Protein AF-A0AAN6JCA7-F1 (afdb_monomer)

Foldseek 3Di:
DPPQDPVLVVVLVVVVPDPLCPQDPCLSVLSVLLSVLVVLVVVLVVLVVLLVVLLCLLVQADLDPPPDPPTRHQDVVSLVSLVVSLVVLVVLLVVLVVSLVVLVVVLVVLVVPPPPDPPRVVSSVVSSVSSVVSSVSSVVSSVSSVVSNVSSVVSSVSSVVSVVVSVVVVVVVVVVVVVVVVVVVVVVVVVVVVVVVVVVVVVVVVVVVVVVVVVVVVCCVVVVVVVVVVVVCVVVVVPDQDDQPDDPDPDDDDRDDDRPPCVVVVVVVVVVVVVVVVVVVVVVVVVVVVVVVVVVVVVVVVVPPPPPPPDDDDDDDDDDDD

Mean predicted aligned error: 15.19 Å

Solvent-accessible surface area (backbone atoms only — not comparable to full-atom values): 18727 Å² total; per-residue (Å²): 132,85,84,73,52,70,66,52,51,56,53,48,54,56,52,75,72,39,83,80,55,85,67,35,91,57,45,62,55,41,51,50,51,45,54,58,55,61,56,50,58,61,54,52,48,52,53,49,52,57,49,48,54,52,44,50,41,56,74,54,38,55,88,63,80,87,80,53,98,79,51,42,79,81,50,74,63,58,55,51,52,50,52,52,50,48,55,52,49,54,55,50,39,56,52,32,52,51,52,27,51,53,38,49,52,55,50,54,56,60,63,74,60,67,85,80,60,79,94,38,51,69,62,44,51,52,40,49,51,52,35,49,52,40,29,53,51,33,50,52,50,37,55,50,48,56,51,49,51,56,50,50,53,53,49,50,52,51,45,52,50,55,52,50,52,51,51,51,52,52,50,51,51,51,52,50,54,50,49,56,49,50,52,52,51,50,52,52,51,54,51,49,51,53,50,50,55,50,47,53,51,49,49,55,52,52,51,52,47,50,51,50,50,49,50,50,49,51,51,48,66,56,47,52,58,51,51,51,50,52,50,48,47,56,63,54,69,72,59,80,88,74,81,81,82,78,77,90,67,99,72,90,80,82,90,74,89,72,79,64,81,62,58,58,59,51,54,66,52,50,54,56,50,53,48,49,52,51,49,50,52,53,50,52,52,53,52,51,53,53,54,56,53,52,53,53,54,54,56,57,61,64,65,68,77,73,70,81,76,84,76,77,86,76,86,80,84,79,83,89,79,136

Structure (mmCIF, N/CA/C/O backbone):
data_AF-A0AAN6JCA7-F1
#
_entry.id   AF-A0AAN6JCA7-F1
#
loop_
_atom_site.group_PDB
_atom_site.id
_atom_site.type_symbol
_atom_site.label_atom_id
_atom_site.label_alt_id
_atom_site.label_comp_id
_atom_site.label_asym_id
_atom_site.label_entity_id
_atom_site.label_seq_id
_atom_site.pdbx_PDB_ins_code
_atom_site.Cartn_x
_atom_site.Cartn_y
_atom_site.Cartn_z
_atom_site.occupancy
_atom_site.B_iso_or_equiv
_atom_site.auth_seq_id
_atom_site.auth_comp_id
_atom_site.auth_asym_id
_atom_site.auth_atom_id
_atom_site.pdbx_PDB_model_num
ATOM 1 N N . MET A 1 1 ? -3.475 -9.811 -25.585 1.00 37.00 1 MET A N 1
ATOM 2 C CA . MET A 1 1 ? -3.267 -9.086 -26.858 1.00 37.00 1 MET A CA 1
ATOM 3 C C . MET A 1 1 ? -2.716 -7.708 -26.530 1.00 37.00 1 MET A C 1
ATOM 5 O O . MET A 1 1 ? -3.383 -6.971 -25.818 1.00 37.00 1 MET A O 1
ATOM 9 N N . LEU A 1 2 ? -1.493 -7.387 -26.960 1.00 48.31 2 LEU A N 1
ATOM 10 C CA . LEU A 1 2 ? -0.928 -6.042 -26.804 1.00 48.31 2 LEU A CA 1
ATOM 11 C C . LEU A 1 2 ? -1.638 -5.119 -27.798 1.00 48.31 2 LEU A C 1
ATOM 13 O O . LEU A 1 2 ? -1.513 -5.314 -29.006 1.00 48.31 2 LEU A O 1
ATOM 17 N N . ASN A 1 3 ? -2.418 -4.157 -27.306 1.00 72.31 3 ASN A N 1
ATOM 18 C CA . ASN A 1 3 ? -3.075 -3.177 -28.163 1.00 72.31 3 ASN A CA 1
ATOM 19 C C . ASN A 1 3 ? -2.023 -2.146 -28.598 1.00 72.31 3 ASN A C 1
ATOM 21 O O . ASN A 1 3 ? -1.728 -1.192 -27.881 1.00 72.31 3 ASN A O 1
ATOM 25 N N . VAL A 1 4 ? -1.360 -2.415 -29.723 1.00 75.56 4 VAL A 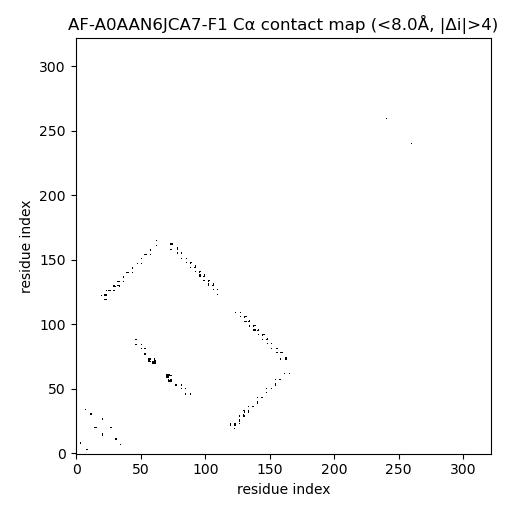N 1
ATOM 26 C CA . VAL A 1 4 ? -0.332 -1.533 -30.282 1.00 75.56 4 VAL A CA 1
ATOM 27 C C . VAL A 1 4 ? -1.015 -0.251 -30.755 1.00 75.56 4 VAL A C 1
ATOM 29 O O . VAL A 1 4 ? -1.937 -0.307 -31.566 1.00 75.56 4 VAL A O 1
ATOM 32 N N . SER A 1 5 ? -0.565 0.901 -30.251 1.00 85.12 5 SER A N 1
ATOM 33 C CA . SER A 1 5 ? -1.092 2.208 -30.657 1.00 85.12 5 SER A CA 1
ATOM 34 C C . SER A 1 5 ? -1.080 2.364 -32.185 1.00 85.12 5 SER A C 1
ATOM 36 O O . SER A 1 5 ? -0.125 1.994 -32.870 1.00 85.12 5 SER A O 1
ATOM 38 N N . THR A 1 6 ? -2.130 2.959 -32.750 1.00 89.75 6 THR A N 1
ATOM 39 C CA . THR A 1 6 ? -2.197 3.268 -34.191 1.00 89.75 6 THR A CA 1
ATOM 40 C C . THR A 1 6 ? -1.014 4.134 -34.641 1.00 89.75 6 THR A C 1
ATOM 42 O O . THR A 1 6 ? -0.518 3.995 -35.761 1.00 89.75 6 THR A O 1
ATOM 45 N N . SER A 1 7 ? -0.486 4.969 -33.740 1.00 87.25 7 SER A N 1
ATOM 46 C CA . SER A 1 7 ? 0.708 5.788 -33.964 1.00 87.25 7 SER A CA 1
ATOM 47 C C . SER A 1 7 ? 1.984 4.953 -34.127 1.00 87.25 7 SER A C 1
ATOM 49 O O . SER A 1 7 ? 2.788 5.198 -35.030 1.00 87.25 7 SER A O 1
ATOM 51 N N . THR A 1 8 ? 2.180 3.917 -33.305 1.00 87.00 8 THR A N 1
ATOM 52 C CA . THR A 1 8 ? 3.360 3.049 -33.433 1.00 87.00 8 THR A CA 1
ATOM 53 C C . THR A 1 8 ? 3.279 2.187 -34.687 1.00 87.00 8 THR A C 1
ATOM 55 O O . THR A 1 8 ? 4.287 2.050 -35.378 1.00 87.00 8 THR A O 1
ATOM 58 N N . ARG A 1 9 ? 2.084 1.701 -35.050 1.00 89.94 9 ARG A N 1
ATOM 59 C CA . ARG A 1 9 ? 1.865 0.959 -36.303 1.00 89.94 9 ARG A CA 1
ATOM 60 C C . ARG A 1 9 ? 2.174 1.803 -37.539 1.00 89.94 9 ARG A C 1
ATOM 62 O O . ARG A 1 9 ? 2.986 1.399 -38.358 1.00 89.94 9 ARG A O 1
ATOM 69 N N . THR A 1 10 ? 1.608 3.007 -37.633 1.00 91.50 10 THR A N 1
ATOM 70 C CA . THR A 1 10 ? 1.862 3.916 -38.769 1.00 91.50 10 THR A CA 1
ATOM 71 C C . THR A 1 10 ? 3.332 4.325 -38.884 1.00 91.50 10 THR A C 1
ATOM 73 O O . THR A 1 10 ? 3.842 4.503 -39.989 1.00 91.50 10 THR A O 1
ATOM 76 N N . THR A 1 11 ? 4.038 4.457 -37.757 1.00 89.19 11 THR A N 1
ATOM 77 C CA . THR A 1 11 ? 5.479 4.750 -37.754 1.00 89.19 11 THR A CA 1
ATOM 78 C C . THR A 1 11 ? 6.298 3.554 -38.245 1.00 89.19 11 THR A C 1
ATOM 80 O O . THR A 1 11 ? 7.249 3.744 -39.002 1.00 89.19 11 THR A O 1
ATOM 83 N N . LEU A 1 12 ? 5.919 2.335 -37.851 1.00 89.25 12 LEU A N 1
ATOM 84 C CA . LEU A 1 12 ? 6.573 1.106 -38.293 1.00 89.25 12 LEU A CA 1
ATOM 85 C C . LEU A 1 12 ? 6.336 0.846 -39.785 1.00 89.25 12 LEU A C 1
ATOM 87 O O . LEU A 1 12 ? 7.294 0.592 -40.505 1.00 89.25 12 LEU A O 1
ATOM 91 N N . ASP A 1 13 ? 5.096 0.992 -40.258 1.00 91.56 13 ASP A N 1
ATOM 92 C CA . ASP A 1 13 ? 4.749 0.821 -41.673 1.00 91.56 13 ASP A CA 1
ATOM 93 C C . ASP A 1 13 ? 5.545 1.803 -42.545 1.00 91.56 13 ASP A C 1
ATOM 95 O O . ASP A 1 13 ? 6.170 1.399 -43.524 1.00 91.56 13 ASP A O 1
ATOM 99 N N . ARG A 1 14 ? 5.635 3.079 -42.130 1.00 91.12 14 ARG A N 1
ATOM 100 C CA . ARG A 1 14 ? 6.447 4.094 -42.825 1.00 91.12 14 ARG A CA 1
ATOM 101 C C . ARG A 1 14 ? 7.926 3.710 -42.896 1.00 91.12 14 ARG A C 1
ATOM 103 O O . ARG A 1 14 ? 8.578 3.959 -43.908 1.00 91.12 14 ARG A O 1
ATOM 110 N N . PHE A 1 15 ? 8.460 3.124 -41.828 1.00 88.31 15 PHE A N 1
ATOM 111 C CA . PHE A 1 15 ? 9.850 2.680 -41.780 1.00 88.31 15 PHE A CA 1
ATOM 112 C C . PHE A 1 15 ? 10.105 1.477 -42.693 1.00 88.31 15 PHE A C 1
ATOM 114 O O . PHE A 1 15 ? 11.086 1.489 -43.434 1.00 88.31 15 PHE A O 1
ATOM 121 N N . LEU A 1 16 ? 9.202 0.490 -42.698 1.00 89.31 16 LEU A N 1
ATOM 122 C CA . LEU A 1 16 ? 9.279 -0.685 -43.573 1.00 89.31 16 LEU A CA 1
ATOM 123 C C . LEU A 1 16 ? 9.194 -0.310 -45.058 1.00 89.31 16 LEU A C 1
ATOM 125 O O . LEU A 1 16 ? 9.832 -0.956 -45.881 1.00 89.31 16 LEU A O 1
ATOM 129 N N . THR A 1 17 ? 8.455 0.750 -45.400 1.00 90.94 17 THR A N 1
ATOM 130 C CA . THR A 1 17 ? 8.389 1.267 -46.777 1.00 90.94 17 THR A CA 1
ATOM 131 C C . THR A 1 17 ? 9.595 2.114 -47.188 1.00 90.94 17 THR A C 1
ATOM 133 O O . THR A 1 17 ? 9.732 2.431 -48.365 1.00 90.94 17 THR A O 1
ATOM 136 N N . SER A 1 18 ? 10.464 2.521 -46.254 1.00 88.56 18 SER A N 1
ATOM 137 C CA . SER A 1 18 ? 11.641 3.327 -46.594 1.00 88.56 18 SER A CA 1
ATOM 138 C C . SER A 1 18 ? 12.810 2.429 -47.011 1.00 88.56 18 SER A C 1
ATOM 140 O O . SER A 1 18 ? 13.247 1.581 -46.238 1.00 88.56 18 SER A O 1
ATOM 142 N N . GLU A 1 19 ? 13.360 2.636 -48.210 1.00 76.69 19 GLU A N 1
ATOM 143 C CA . GLU A 1 19 ? 14.479 1.841 -48.757 1.00 76.69 19 GLU A CA 1
ATOM 144 C C . GLU A 1 19 ? 15.786 1.957 -47.939 1.00 76.69 19 GLU A C 1
ATOM 146 O O . GLU A 1 19 ? 16.719 1.178 -48.121 1.00 76.69 19 GLU A O 1
ATOM 151 N N . GLY A 1 20 ? 15.851 2.890 -46.982 1.00 67.62 20 GLY A N 1
ATOM 152 C CA . GLY A 1 20 ? 17.017 3.134 -46.127 1.00 67.62 20 GLY A CA 1
ATOM 153 C C . GLY A 1 20 ? 17.307 2.059 -45.068 1.00 67.62 20 GLY A C 1
ATOM 154 O O . GLY A 1 20 ? 18.254 2.219 -44.295 1.00 67.62 20 GLY A O 1
ATOM 155 N N . THR A 1 21 ? 16.522 0.980 -44.993 1.00 69.12 21 THR A N 1
ATOM 156 C CA . THR A 1 21 ? 16.704 -0.099 -44.005 1.00 69.12 21 THR A CA 1
ATOM 157 C C . THR A 1 21 ? 17.803 -1.096 -44.363 1.00 69.12 21 THR A C 1
ATOM 159 O O . THR A 1 21 ? 18.302 -1.768 -43.466 1.00 69.12 21 THR A O 1
ATOM 162 N N . GLN A 1 22 ? 18.241 -1.160 -45.625 1.00 78.56 22 GLN A N 1
ATOM 163 C CA . GLN A 1 22 ? 19.172 -2.195 -46.117 1.00 78.56 22 GLN A CA 1
ATOM 164 C C . GLN A 1 22 ? 20.585 -2.130 -45.516 1.00 78.56 22 GLN A C 1
ATOM 166 O O . GLN A 1 22 ? 21.413 -2.997 -45.756 1.00 78.56 22 GLN A O 1
ATOM 171 N N . CYS A 1 23 ? 20.875 -1.077 -44.764 1.00 82.19 23 CYS A N 1
ATOM 172 C CA . CYS A 1 23 ? 22.232 -0.672 -44.445 1.00 82.19 23 CYS A CA 1
ATOM 173 C C . CYS A 1 23 ? 22.574 -0.901 -42.951 1.00 82.19 23 CYS A C 1
ATOM 175 O O . CYS A 1 23 ? 23.732 -0.846 -42.546 1.00 82.19 23 CYS A O 1
ATOM 177 N N . CYS A 1 24 ? 21.574 -1.179 -42.102 1.00 85.94 24 CYS A N 1
ATOM 178 C CA . CYS A 1 24 ? 21.787 -1.463 -40.683 1.00 85.94 24 CYS A CA 1
ATOM 179 C C . CYS A 1 24 ? 20.776 -2.496 -40.166 1.00 85.94 24 CYS A C 1
ATOM 181 O O . CYS A 1 24 ? 19.607 -2.176 -39.950 1.00 85.94 24 CYS A O 1
ATOM 183 N N . ASP A 1 25 ? 21.249 -3.710 -39.879 1.00 85.38 25 ASP A N 1
ATOM 184 C CA . ASP A 1 25 ? 20.423 -4.833 -39.400 1.00 85.38 25 ASP A CA 1
ATOM 185 C C . ASP A 1 25 ? 19.714 -4.538 -38.063 1.00 85.38 25 ASP A C 1
ATOM 187 O O . ASP A 1 25 ? 18.627 -5.046 -37.768 1.00 85.38 25 ASP A O 1
ATOM 191 N N . LEU A 1 26 ? 20.286 -3.643 -37.250 1.00 88.19 26 LEU A N 1
ATOM 192 C CA . LEU A 1 26 ? 19.687 -3.199 -35.990 1.00 88.19 26 LEU A CA 1
ATOM 193 C C . LEU A 1 26 ? 18.700 -2.032 -36.145 1.00 88.19 26 LEU A C 1
ATOM 195 O O . LEU A 1 26 ? 18.077 -1.645 -35.156 1.00 88.19 26 LEU A O 1
ATOM 199 N N . ALA A 1 27 ? 18.530 -1.453 -37.337 1.00 90.19 27 ALA A N 1
ATOM 200 C CA . ALA A 1 27 ? 17.686 -0.272 -37.517 1.00 90.19 27 ALA A CA 1
ATOM 201 C C . ALA A 1 27 ? 16.220 -0.553 -37.152 1.00 90.19 27 ALA A C 1
ATOM 203 O O . ALA A 1 27 ? 15.580 0.261 -36.478 1.00 90.19 27 ALA A O 1
ATOM 204 N N . LEU A 1 28 ? 15.714 -1.736 -37.521 1.00 90.44 28 LEU A N 1
ATOM 205 C CA . LEU A 1 28 ? 14.379 -2.199 -37.139 1.00 90.44 28 LEU A CA 1
ATOM 206 C C . LEU A 1 28 ? 14.250 -2.342 -35.616 1.00 90.44 28 LEU A C 1
ATOM 208 O O . LEU A 1 28 ? 13.287 -1.849 -35.031 1.00 90.44 28 LEU A O 1
ATOM 212 N N . HIS A 1 29 ? 15.245 -2.952 -34.967 1.00 91.56 29 HIS A N 1
ATOM 213 C CA . HIS A 1 29 ? 15.280 -3.124 -33.515 1.00 91.56 29 HIS A CA 1
ATOM 214 C C . HIS A 1 29 ? 15.310 -1.775 -32.789 1.00 91.56 29 HIS A C 1
ATOM 216 O O . HIS A 1 29 ? 14.527 -1.559 -31.870 1.00 91.56 29 HIS A O 1
ATOM 222 N N . ALA A 1 30 ? 16.140 -0.829 -33.238 1.00 92.44 30 ALA A N 1
ATOM 223 C CA . ALA A 1 30 ? 16.205 0.515 -32.671 1.00 92.44 30 ALA A CA 1
ATOM 224 C C . ALA A 1 30 ? 14.864 1.257 -32.805 1.00 92.44 30 ALA A C 1
ATOM 226 O O . ALA A 1 30 ? 14.448 1.963 -31.884 1.00 92.44 30 ALA A O 1
ATOM 227 N N . HIS A 1 31 ? 14.154 1.084 -33.924 1.00 91.62 31 HIS A N 1
ATOM 228 C CA . HIS A 1 31 ? 12.819 1.655 -34.098 1.00 91.62 31 HIS A CA 1
ATOM 229 C C . HIS A 1 31 ? 11.760 1.002 -33.214 1.00 91.62 31 HIS A C 1
ATOM 231 O O . HIS A 1 31 ? 10.973 1.723 -32.598 1.00 91.62 31 HIS A O 1
ATOM 237 N N . LEU A 1 32 ? 11.764 -0.327 -33.098 1.00 91.94 32 LEU A N 1
ATOM 238 C CA . LEU A 1 32 ? 10.861 -1.052 -32.206 1.00 91.94 32 LEU A CA 1
ATOM 239 C C . LEU A 1 32 ? 11.098 -0.675 -30.740 1.00 91.94 32 LEU A C 1
ATOM 241 O O . LEU A 1 32 ? 10.142 -0.347 -30.042 1.00 91.94 32 LEU A O 1
ATOM 245 N N . LEU A 1 33 ? 12.354 -0.638 -30.289 1.00 94.38 33 LEU A N 1
ATOM 246 C CA . LEU A 1 33 ? 12.714 -0.221 -28.931 1.00 94.38 33 LEU A CA 1
ATOM 247 C C . LEU A 1 33 ? 12.255 1.211 -28.649 1.00 94.38 33 LEU A C 1
ATOM 249 O O . LEU A 1 33 ? 11.588 1.456 -27.648 1.00 94.38 33 LEU A O 1
ATOM 253 N N . ASN A 1 34 ? 12.516 2.146 -29.564 1.00 93.94 34 ASN A N 1
ATOM 254 C CA . ASN A 1 34 ? 12.060 3.526 -29.416 1.00 93.94 34 ASN A CA 1
ATOM 255 C C . ASN A 1 34 ? 10.523 3.634 -29.369 1.00 93.94 34 ASN A C 1
ATOM 257 O O . ASN A 1 34 ? 9.969 4.386 -28.569 1.00 93.94 34 ASN A O 1
ATOM 261 N N . ALA A 1 35 ? 9.813 2.863 -30.198 1.00 91.06 35 ALA A N 1
ATOM 262 C CA . ALA A 1 35 ? 8.353 2.821 -30.193 1.00 91.06 35 ALA A CA 1
ATOM 263 C C . ALA A 1 35 ? 7.789 2.252 -28.879 1.00 91.06 35 ALA A C 1
ATOM 265 O O . ALA A 1 35 ? 6.830 2.802 -28.340 1.00 91.06 35 ALA A O 1
ATOM 266 N N . LEU A 1 36 ? 8.398 1.188 -28.345 1.00 91.62 36 LEU A N 1
ATOM 267 C CA . LEU A 1 36 ? 8.039 0.598 -27.052 1.00 91.62 36 LEU A CA 1
ATOM 268 C C . LEU A 1 36 ? 8.339 1.557 -25.895 1.00 91.62 36 LEU A C 1
ATOM 270 O O . LEU A 1 36 ? 7.523 1.695 -24.985 1.00 91.62 36 LEU A O 1
ATOM 274 N N . GLY A 1 37 ? 9.465 2.269 -25.976 1.00 94.31 37 GLY A N 1
ATOM 275 C CA . GLY A 1 37 ? 9.904 3.251 -24.993 1.00 94.31 37 GLY A CA 1
ATOM 276 C C . GLY A 1 37 ? 8.862 4.332 -24.707 1.00 94.31 37 GLY A C 1
ATOM 277 O O . GLY A 1 37 ? 8.618 4.680 -23.556 1.00 94.31 37 GLY A O 1
ATOM 278 N N . ARG A 1 38 ? 8.169 4.808 -25.748 1.00 92.69 38 ARG A N 1
ATOM 279 C CA . ARG A 1 38 ? 7.164 5.880 -25.639 1.00 92.69 38 ARG A CA 1
ATOM 280 C C . ARG A 1 38 ? 5.952 5.522 -24.779 1.00 92.69 38 ARG A C 1
ATOM 282 O O . ARG A 1 38 ? 5.344 6.420 -24.201 1.00 92.69 38 ARG A O 1
ATOM 289 N N . ASN A 1 39 ? 5.599 4.241 -24.679 1.00 92.00 39 ASN A N 1
ATOM 290 C CA . ASN A 1 39 ? 4.426 3.811 -23.913 1.00 92.00 39 ASN A CA 1
ATOM 291 C C . ASN A 1 39 ? 4.654 3.888 -22.393 1.00 92.00 39 ASN A C 1
ATOM 293 O O . ASN A 1 39 ? 3.687 3.941 -21.633 1.00 92.00 39 ASN A O 1
ATOM 297 N N . TRP A 1 40 ? 5.911 3.940 -21.939 1.00 96.12 40 TRP A N 1
ATOM 298 C CA . TRP A 1 40 ? 6.236 4.038 -20.515 1.00 96.12 40 TRP A CA 1
ATOM 299 C C . TRP A 1 40 ? 5.785 5.350 -19.883 1.00 96.12 40 TRP A C 1
ATOM 301 O O . TRP A 1 40 ? 5.432 5.352 -18.709 1.00 96.12 40 TRP A O 1
ATOM 311 N N . THR A 1 41 ? 5.737 6.446 -20.645 1.00 95.94 41 THR A N 1
ATOM 312 C CA . THR A 1 41 ? 5.290 7.749 -20.133 1.00 95.94 41 THR A CA 1
ATOM 313 C C . THR A 1 41 ? 3.865 7.678 -19.589 1.00 95.94 41 THR A C 1
ATOM 315 O O . THR A 1 41 ? 3.647 8.027 -18.434 1.00 95.94 41 THR A O 1
ATOM 318 N N . ALA A 1 42 ? 2.924 7.150 -20.378 1.00 94.94 42 ALA A N 1
ATOM 319 C CA . ALA A 1 42 ? 1.525 7.023 -19.967 1.00 94.94 42 ALA A CA 1
ATOM 320 C C . ALA A 1 42 ? 1.358 6.059 -18.781 1.00 94.94 42 ALA A C 1
ATOM 322 O O . ALA A 1 42 ? 0.556 6.301 -17.886 1.00 94.94 42 ALA A O 1
ATOM 323 N N . TYR A 1 43 ? 2.148 4.981 -18.740 1.00 96.94 43 TYR A N 1
ATOM 324 C CA . TYR A 1 43 ? 2.120 4.040 -17.620 1.00 96.94 43 TYR A CA 1
ATOM 325 C C . TYR A 1 43 ? 2.648 4.661 -16.316 1.00 96.94 43 TYR A C 1
ATOM 327 O O . TYR A 1 43 ? 2.068 4.464 -15.253 1.00 96.94 43 TYR A O 1
ATOM 335 N N . ILE A 1 44 ? 3.737 5.432 -16.377 1.00 98.00 44 ILE A N 1
ATOM 336 C CA . ILE A 1 44 ? 4.285 6.136 -15.207 1.00 98.00 44 ILE A CA 1
ATOM 337 C C . ILE A 1 44 ? 3.326 7.234 -14.738 1.00 98.00 44 ILE A C 1
ATOM 339 O O . ILE A 1 44 ? 3.195 7.456 -13.534 1.00 98.00 44 ILE A O 1
ATOM 343 N N . GLU A 1 45 ? 2.643 7.903 -15.664 1.00 97.81 45 GLU A N 1
ATOM 344 C CA . GLU A 1 45 ? 1.601 8.880 -15.351 1.00 97.81 45 GLU A CA 1
ATOM 345 C C . GLU A 1 45 ? 0.413 8.229 -14.626 1.00 97.81 45 GLU A C 1
ATOM 347 O O . GLU A 1 45 ? 0.038 8.712 -13.561 1.00 97.81 45 GLU A O 1
ATOM 352 N N . ASP A 1 46 ? -0.089 7.084 -15.105 1.00 97.81 46 ASP A N 1
ATOM 353 C CA . ASP A 1 46 ? -1.129 6.290 -14.424 1.00 97.81 46 ASP A CA 1
ATOM 354 C C . ASP A 1 46 ? -0.723 5.925 -12.986 1.00 97.81 46 ASP A C 1
ATOM 356 O O . ASP A 1 46 ? -1.461 6.174 -12.032 1.00 97.81 46 ASP A O 1
ATOM 360 N N . LEU A 1 47 ? 0.504 5.422 -12.801 1.00 98.25 47 LEU A N 1
ATOM 361 C CA . LEU A 1 47 ? 1.042 5.126 -11.468 1.00 98.25 47 LEU A CA 1
ATOM 362 C C . LEU A 1 47 ? 1.146 6.379 -10.586 1.00 98.25 47 LEU A C 1
ATOM 364 O O . LEU A 1 47 ? 0.921 6.303 -9.379 1.00 98.25 47 LEU A O 1
ATOM 368 N N . THR A 1 48 ? 1.489 7.527 -11.173 1.00 98.38 48 THR A N 1
ATOM 369 C CA . THR A 1 48 ? 1.588 8.804 -10.454 1.00 98.38 48 THR A CA 1
ATOM 370 C C . THR A 1 48 ? 0.215 9.284 -9.995 1.00 98.38 48 THR A C 1
ATOM 372 O O . THR A 1 48 ? 0.082 9.727 -8.856 1.00 98.38 48 THR A O 1
ATOM 375 N N . VAL A 1 49 ? -0.805 9.175 -10.850 1.00 98.25 49 VAL A N 1
ATOM 376 C CA . VAL A 1 49 ? -2.192 9.531 -10.520 1.00 98.25 49 VAL A CA 1
ATOM 377 C C . VAL A 1 49 ? -2.730 8.623 -9.418 1.00 98.25 49 VAL A C 1
ATOM 379 O O . VAL A 1 49 ? -3.244 9.129 -8.422 1.00 98.25 49 VAL A O 1
ATOM 382 N N . ALA A 1 50 ? -2.529 7.307 -9.533 1.00 97.94 50 ALA A N 1
ATOM 383 C CA . ALA A 1 50 ? -2.921 6.354 -8.496 1.00 97.94 50 ALA A CA 1
ATOM 384 C C . ALA A 1 50 ? -2.241 6.661 -7.149 1.00 97.94 50 ALA A C 1
ATOM 386 O O . ALA A 1 50 ? -2.881 6.632 -6.100 1.00 97.94 50 ALA A O 1
ATOM 387 N N . LEU A 1 51 ? -0.950 7.014 -7.170 1.00 98.06 51 LEU A N 1
ATOM 388 C CA . LEU A 1 51 ? -0.218 7.404 -5.966 1.00 98.06 51 LEU A CA 1
ATOM 389 C C . LEU A 1 51 ? -0.755 8.703 -5.349 1.00 98.06 51 LEU A C 1
ATOM 391 O O . LEU A 1 51 ? -0.873 8.798 -4.131 1.00 98.06 51 LEU A O 1
ATOM 395 N N . LEU A 1 52 ? -1.071 9.702 -6.178 1.00 98.00 52 LEU A N 1
ATOM 396 C CA . LEU A 1 52 ? -1.639 10.979 -5.739 1.00 98.00 52 LEU A CA 1
ATOM 397 C C . LEU A 1 52 ? -3.019 10.809 -5.105 1.00 98.00 52 LEU A C 1
ATOM 399 O O . LEU A 1 52 ? -3.327 11.492 -4.132 1.00 98.00 52 LEU A O 1
ATOM 403 N N . GLU A 1 53 ? -3.843 9.901 -5.625 1.00 96.94 53 GLU A N 1
ATOM 404 C CA . GLU A 1 53 ? -5.140 9.592 -5.026 1.00 96.94 53 GLU A CA 1
ATOM 405 C C . GLU A 1 53 ? -4.975 9.073 -3.590 1.00 96.94 53 GLU A C 1
ATOM 407 O O . GLU A 1 53 ? -5.646 9.551 -2.674 1.00 96.94 53 GLU A O 1
ATOM 412 N N . GLN A 1 54 ? -4.033 8.151 -3.378 1.00 97.00 54 GLN A N 1
ATOM 413 C CA . GLN A 1 54 ? -3.747 7.595 -2.054 1.00 97.00 54 GLN A CA 1
ATOM 414 C C . GLN A 1 54 ? -3.097 8.623 -1.120 1.00 97.00 54 GLN A C 1
ATOM 416 O O . GLN A 1 54 ? -3.437 8.687 0.060 1.00 97.00 54 GLN A O 1
ATOM 421 N N . ASP A 1 55 ? -2.216 9.477 -1.646 1.00 97.44 55 ASP A N 1
ATOM 422 C CA . ASP A 1 55 ? -1.612 10.583 -0.896 1.00 97.44 55 ASP A CA 1
ATOM 423 C C . ASP A 1 55 ? -2.669 11.574 -0.392 1.00 97.44 55 ASP A C 1
ATOM 425 O O . ASP A 1 55 ? -2.672 11.960 0.777 1.00 97.44 55 ASP A O 1
ATOM 429 N N . ASN A 1 56 ? -3.626 11.933 -1.253 1.00 96.12 56 ASN A N 1
ATOM 430 C CA . ASN A 1 56 ? -4.745 12.794 -0.886 1.00 96.12 56 ASN A CA 1
ATOM 431 C C . ASN A 1 56 ? -5.618 12.130 0.189 1.00 96.12 56 ASN A C 1
ATOM 433 O O . ASN A 1 56 ? -5.926 12.760 1.200 1.00 96.12 56 ASN A O 1
ATOM 437 N N . LYS A 1 57 ? -5.972 10.847 0.026 1.00 95.06 57 LYS A N 1
ATOM 438 C CA . LYS A 1 57 ? -6.726 10.098 1.048 1.00 95.06 57 LYS A CA 1
ATOM 439 C C . LYS A 1 57 ? -5.999 10.083 2.394 1.00 95.06 57 LYS A C 1
ATOM 441 O O . LYS A 1 57 ? -6.639 10.288 3.423 1.00 95.06 57 LYS A O 1
ATOM 446 N N . ALA A 1 58 ? -4.682 9.872 2.395 1.00 95.00 58 ALA A N 1
ATOM 447 C CA . ALA A 1 58 ? -3.867 9.857 3.607 1.00 95.00 58 ALA A CA 1
ATOM 448 C C . ALA A 1 58 ? -3.768 11.244 4.265 1.00 95.00 58 ALA A C 1
ATOM 450 O O . ALA A 1 58 ? -3.952 11.365 5.475 1.00 95.00 58 ALA A O 1
ATOM 451 N N . SER A 1 59 ? -3.533 12.289 3.469 1.00 94.12 59 SER A N 1
ATOM 452 C CA . SER A 1 59 ? -3.344 13.666 3.943 1.00 94.12 59 SER A CA 1
ATOM 453 C C . SER A 1 59 ? -4.626 14.305 4.480 1.00 94.12 59 SER A C 1
ATOM 455 O O . SER A 1 59 ? -4.574 15.080 5.431 1.00 94.12 59 SER A O 1
ATOM 457 N N . TYR A 1 60 ? -5.784 13.974 3.901 1.00 93.25 60 TYR A N 1
ATOM 458 C CA . TYR A 1 60 ? -7.090 14.505 4.312 1.00 93.25 60 TYR A CA 1
ATOM 459 C C . TYR A 1 60 ? -7.883 13.537 5.204 1.00 93.25 60 TYR A C 1
ATOM 461 O O . TYR A 1 60 ? -9.095 13.684 5.383 1.00 93.25 60 TYR A O 1
ATOM 469 N N . CYS A 1 61 ? -7.215 12.530 5.767 1.00 92.38 61 CYS A N 1
ATOM 470 C CA . CYS A 1 61 ? -7.830 11.579 6.679 1.00 92.38 61 CYS A CA 1
ATOM 471 C C . CYS A 1 61 ? -8.135 12.251 8.027 1.00 92.38 61 CYS A C 1
ATOM 473 O O . CYS A 1 61 ? -7.219 12.631 8.758 1.00 92.38 61 CYS A O 1
ATOM 475 N N . SER A 1 62 ? -9.416 12.371 8.393 1.00 88.38 62 SER A N 1
ATOM 476 C CA . SER A 1 62 ? -9.780 12.864 9.728 1.00 88.38 62 SER A CA 1
ATOM 477 C C . SER A 1 62 ? -9.466 11.802 10.776 1.00 88.38 62 SER A C 1
ATOM 479 O O . SER A 1 62 ? -9.912 10.655 10.686 1.00 88.38 62 SER A O 1
ATOM 481 N N . ILE A 1 63 ? -8.709 12.173 11.801 1.00 84.56 63 ILE A N 1
ATOM 482 C CA . ILE A 1 63 ? -8.426 11.292 12.935 1.00 84.56 63 ILE A CA 1
ATOM 483 C C . ILE A 1 63 ? -9.668 11.136 13.825 1.00 84.56 63 ILE A C 1
ATOM 485 O O . ILE A 1 63 ? -9.897 10.061 14.382 1.00 84.56 63 ILE A O 1
ATOM 489 N N . ASP A 1 64 ? -10.493 12.179 13.911 1.00 81.44 64 ASP A N 1
ATOM 490 C CA . ASP A 1 64 ? -11.610 12.251 14.841 1.00 81.44 64 ASP A CA 1
ATOM 491 C C . ASP A 1 64 ? -12.930 11.929 14.128 1.00 81.44 64 ASP A C 1
ATOM 493 O O . ASP A 1 64 ? -13.408 12.674 13.269 1.00 81.44 64 ASP A O 1
ATOM 497 N N . LYS A 1 65 ? -13.520 10.778 14.469 1.00 70.44 65 LYS A N 1
ATOM 498 C CA . LYS A 1 65 ? -14.812 10.332 13.919 1.00 70.44 65 LYS A CA 1
ATOM 499 C C . LYS A 1 65 ? -16.002 11.082 14.525 1.00 70.44 65 LYS A C 1
ATOM 501 O O . LYS A 1 65 ? -17.125 10.882 14.076 1.00 70.44 65 LYS A O 1
ATOM 506 N N . SER A 1 66 ? -15.787 11.891 15.564 1.00 71.88 66 SER A N 1
ATOM 507 C CA . SER A 1 66 ? -16.878 12.413 16.392 1.00 71.88 66 SER A CA 1
ATOM 508 C C . SER A 1 66 ? -17.629 13.608 15.797 1.00 71.88 66 SER A C 1
ATOM 510 O O . SER A 1 66 ? -18.713 13.921 16.287 1.00 71.88 66 SER A O 1
ATOM 512 N N . ARG A 1 67 ? -17.097 14.280 14.763 1.00 64.38 67 ARG A N 1
ATOM 513 C CA . ARG A 1 67 ? -17.665 15.561 14.301 1.00 64.38 67 ARG A CA 1
ATOM 514 C C . ARG A 1 67 ? -18.014 15.684 12.823 1.00 64.38 67 ARG A C 1
ATOM 516 O O . ARG A 1 67 ? -18.982 16.380 12.543 1.00 64.38 67 ARG A O 1
ATOM 523 N N . ASP A 1 68 ? -17.342 14.983 11.910 1.00 66.94 68 ASP A N 1
ATOM 524 C CA . ASP A 1 68 ? -17.574 15.182 10.474 1.00 66.94 68 ASP A CA 1
ATOM 525 C C . ASP A 1 68 ? -17.815 13.868 9.719 1.00 66.94 68 ASP A C 1
ATOM 527 O O . ASP A 1 68 ? -16.900 13.081 9.480 1.00 66.94 68 ASP A O 1
ATOM 531 N N . ASN A 1 69 ? -19.052 13.680 9.246 1.00 73.56 69 ASN A N 1
ATOM 532 C CA . ASN A 1 69 ? -19.458 12.578 8.357 1.00 73.56 69 ASN A CA 1
ATOM 533 C C . ASN A 1 69 ? -18.842 12.655 6.941 1.00 73.56 69 ASN A C 1
ATOM 535 O O . ASN A 1 69 ? -19.166 11.832 6.087 1.00 73.56 69 ASN A O 1
ATOM 539 N N . HIS A 1 70 ? -17.983 13.640 6.663 1.00 78.94 70 HIS A N 1
ATOM 540 C CA . HIS A 1 70 ? -17.435 13.906 5.328 1.00 78.94 70 HIS A CA 1
ATOM 541 C C . HIS A 1 70 ? -15.919 13.676 5.208 1.00 78.94 70 HIS A C 1
ATOM 543 O O . HIS A 1 70 ? -15.352 13.926 4.147 1.00 78.94 70 HIS A O 1
ATOM 549 N N . GLY A 1 71 ? -15.248 13.197 6.261 1.00 78.94 71 GLY A N 1
ATOM 550 C CA . GLY A 1 71 ? -13.811 12.914 6.214 1.00 78.94 71 GLY A CA 1
ATOM 551 C C . GLY A 1 71 ? -13.470 11.641 5.431 1.00 78.94 71 GLY A C 1
ATOM 552 O O . GLY A 1 71 ? -14.161 10.625 5.541 1.00 78.94 71 GLY A O 1
ATOM 553 N N . PHE A 1 72 ? -12.357 11.658 4.689 1.00 84.44 72 PHE A N 1
ATOM 554 C CA . PHE A 1 72 ? -11.794 10.431 4.123 1.00 84.44 72 PHE A CA 1
ATOM 555 C C . PHE A 1 72 ? -11.445 9.461 5.256 1.00 84.44 72 PHE A C 1
ATOM 557 O O . PHE A 1 72 ? -10.814 9.830 6.251 1.00 84.44 72 PHE A O 1
ATOM 564 N N . THR A 1 73 ? -11.862 8.203 5.117 1.00 88.88 73 THR A N 1
ATOM 565 C CA . THR A 1 73 ? -11.539 7.159 6.089 1.00 88.88 73 THR A CA 1
ATOM 566 C C . THR A 1 73 ? -10.490 6.240 5.495 1.00 88.88 73 THR A C 1
ATOM 568 O O . THR A 1 73 ? -10.805 5.436 4.631 1.00 88.88 73 THR A O 1
ATOM 571 N N . VAL A 1 74 ? -9.257 6.335 5.994 1.00 92.06 74 VAL A N 1
ATOM 572 C CA . VAL A 1 74 ? -8.207 5.356 5.683 1.00 92.06 74 VAL A CA 1
ATOM 573 C C . VAL A 1 74 ? -8.522 4.020 6.359 1.00 92.06 74 VAL A C 1
ATOM 575 O O . VAL A 1 74 ? -8.807 3.965 7.559 1.00 92.06 74 VAL A O 1
ATOM 578 N N . THR A 1 75 ? -8.469 2.945 5.588 1.00 93.19 75 THR A N 1
ATOM 579 C CA . THR A 1 75 ? -8.782 1.570 5.975 1.00 93.19 75 THR A CA 1
ATOM 580 C C . THR A 1 75 ? -7.603 0.639 5.681 1.00 93.19 75 THR A C 1
ATOM 582 O O . THR A 1 75 ? -6.637 1.006 5.015 1.00 93.19 75 THR A O 1
ATOM 585 N N . TYR A 1 76 ? -7.683 -0.610 6.149 1.00 93.50 76 TYR A N 1
ATOM 586 C CA . TYR A 1 76 ? -6.717 -1.647 5.765 1.00 93.50 76 TYR A CA 1
ATOM 587 C C . TYR A 1 76 ? -6.739 -1.957 4.262 1.00 93.50 76 TYR A C 1
ATOM 589 O O . TYR A 1 76 ? -5.745 -2.450 3.735 1.00 93.50 76 TYR A O 1
ATOM 597 N N . HIS A 1 77 ? -7.847 -1.670 3.573 1.00 95.56 77 HIS A N 1
ATOM 598 C CA . HIS A 1 77 ? -7.934 -1.849 2.129 1.00 95.56 77 HIS A CA 1
ATOM 599 C C . HIS A 1 77 ? -6.995 -0.885 1.395 1.00 95.56 77 HIS A C 1
ATOM 601 O O . HIS A 1 77 ? -6.242 -1.327 0.534 1.00 95.56 77 HIS A O 1
ATOM 607 N N . ASP A 1 78 ? -6.933 0.382 1.815 1.00 95.94 78 ASP A N 1
ATOM 608 C CA . ASP A 1 78 ? -6.013 1.370 1.233 1.00 95.94 78 ASP A CA 1
ATOM 609 C C . ASP A 1 78 ? -4.543 0.943 1.415 1.00 95.94 78 ASP A C 1
ATOM 611 O O . ASP A 1 78 ? -3.717 1.090 0.515 1.00 95.94 78 ASP A O 1
ATOM 615 N N . LEU A 1 79 ? -4.209 0.314 2.552 1.00 96.31 79 LEU A N 1
ATOM 616 C CA . LEU A 1 79 ? -2.876 -0.257 2.776 1.00 96.31 79 LEU A CA 1
ATOM 617 C C . LEU A 1 79 ? -2.571 -1.410 1.799 1.00 96.31 79 LEU A C 1
ATOM 619 O O . LEU A 1 79 ? -1.458 -1.506 1.279 1.00 96.31 79 LEU A O 1
ATOM 623 N N . GLN A 1 80 ? -3.551 -2.274 1.517 1.00 96.88 80 GLN A N 1
ATOM 624 C CA . GLN A 1 80 ? -3.405 -3.342 0.522 1.00 96.88 80 GLN A CA 1
ATOM 625 C C . GLN A 1 80 ? -3.223 -2.777 -0.890 1.00 96.88 80 GLN A C 1
ATOM 627 O O . GLN A 1 80 ? -2.339 -3.237 -1.615 1.00 96.88 80 GLN A O 1
ATOM 632 N N . GLU A 1 81 ? -4.008 -1.767 -1.274 1.00 97.25 81 GLU A N 1
ATOM 633 C CA . GLU A 1 81 ? -3.860 -1.080 -2.561 1.00 97.25 81 GLU A CA 1
ATOM 634 C C . GLU A 1 81 ? -2.462 -0.466 -2.710 1.00 97.25 81 GLU A C 1
ATOM 636 O O . GLU A 1 81 ? -1.823 -0.627 -3.752 1.00 97.25 81 GLU A O 1
ATOM 641 N N . MET A 1 82 ? -1.937 0.150 -1.649 1.00 97.38 82 MET A N 1
ATOM 642 C CA . MET A 1 82 ? -0.584 0.709 -1.621 1.00 97.38 82 MET A CA 1
ATOM 643 C C . MET A 1 82 ? 0.505 -0.358 -1.786 1.00 97.38 82 MET A C 1
ATOM 645 O O . MET A 1 82 ? 1.446 -0.154 -2.553 1.00 97.38 82 MET A O 1
ATOM 649 N N . HIS A 1 83 ? 0.375 -1.524 -1.146 1.00 97.81 83 HIS A N 1
ATOM 650 C CA . HIS A 1 83 ? 1.301 -2.644 -1.359 1.00 97.81 83 HIS A CA 1
ATOM 651 C C . HIS A 1 83 ? 1.213 -3.224 -2.778 1.00 97.81 83 HIS A C 1
ATOM 653 O O . HIS A 1 83 ? 2.229 -3.591 -3.372 1.00 97.81 83 HIS A O 1
ATOM 659 N N . MET A 1 84 ? 0.014 -3.278 -3.360 1.00 98.25 84 MET A N 1
ATOM 660 C CA . MET A 1 84 ? -0.161 -3.685 -4.755 1.00 98.25 84 MET A CA 1
ATOM 661 C C . MET A 1 84 ? 0.482 -2.677 -5.715 1.00 98.25 84 MET A C 1
ATOM 663 O O . MET A 1 84 ? 1.127 -3.080 -6.688 1.00 98.25 84 MET A O 1
ATOM 667 N N . LEU A 1 85 ? 0.360 -1.379 -5.426 1.00 98.06 85 LEU A N 1
ATOM 668 C CA . LEU A 1 85 ? 1.025 -0.312 -6.170 1.00 98.06 85 LEU A CA 1
ATOM 669 C C . LEU A 1 85 ? 2.553 -0.405 -6.041 1.00 98.06 85 LEU A C 1
ATOM 671 O O . LEU A 1 85 ? 3.247 -0.291 -7.051 1.00 98.06 85 LEU A O 1
ATOM 675 N N . GLN A 1 86 ? 3.070 -0.716 -4.847 1.00 98.25 86 GLN A N 1
ATOM 676 C CA . GLN A 1 86 ? 4.493 -0.991 -4.614 1.00 98.25 86 GLN A CA 1
ATOM 677 C C . GLN A 1 86 ? 5.000 -2.109 -5.521 1.00 98.25 86 GLN A C 1
ATOM 679 O O . GLN A 1 86 ? 5.928 -1.912 -6.300 1.00 98.25 86 GLN A O 1
ATOM 684 N N . ALA A 1 87 ? 4.321 -3.257 -5.504 1.00 98.44 87 ALA A N 1
ATOM 685 C CA . ALA A 1 87 ? 4.703 -4.398 -6.324 1.00 98.44 87 ALA A CA 1
ATOM 686 C C . ALA A 1 87 ? 4.653 -4.081 -7.831 1.00 98.44 87 ALA A C 1
ATOM 688 O O . ALA A 1 87 ? 5.447 -4.621 -8.603 1.00 98.44 87 ALA A O 1
ATOM 689 N N . ARG A 1 88 ? 3.731 -3.211 -8.275 1.00 98.25 88 ARG A N 1
ATOM 690 C CA . ARG A 1 88 ? 3.683 -2.724 -9.667 1.00 98.25 88 ARG A CA 1
ATOM 691 C C . ARG A 1 88 ? 4.887 -1.843 -10.005 1.00 98.25 88 ARG A C 1
ATOM 693 O O . ARG A 1 88 ? 5.445 -2.012 -11.090 1.00 98.25 88 ARG A O 1
ATOM 700 N N . ILE A 1 89 ? 5.277 -0.932 -9.112 1.00 98.19 89 ILE A N 1
ATOM 701 C CA . ILE A 1 89 ? 6.438 -0.047 -9.290 1.00 98.19 89 ILE A CA 1
ATOM 702 C C . ILE A 1 89 ? 7.735 -0.861 -9.308 1.00 98.19 89 ILE A C 1
ATOM 704 O O . ILE A 1 89 ? 8.533 -0.687 -10.227 1.00 98.19 89 ILE A O 1
ATOM 708 N N . ASP A 1 90 ? 7.907 -1.806 -8.383 1.00 98.25 90 ASP A N 1
ATOM 709 C CA . ASP A 1 90 ? 9.105 -2.650 -8.302 1.00 98.25 90 ASP A CA 1
ATOM 710 C C . ASP A 1 90 ? 9.298 -3.479 -9.579 1.00 98.25 90 ASP A C 1
ATOM 712 O O . ASP A 1 90 ? 10.372 -3.470 -10.186 1.00 98.25 90 ASP A O 1
ATOM 716 N N . ARG A 1 91 ? 8.232 -4.136 -10.063 1.00 98.38 91 ARG A N 1
ATOM 717 C CA . ARG A 1 91 ? 8.275 -4.886 -11.332 1.00 98.38 91 ARG A CA 1
ATOM 718 C C . ARG A 1 91 ? 8.621 -3.987 -12.517 1.00 98.38 91 ARG A C 1
ATOM 720 O O . ARG A 1 91 ? 9.389 -4.392 -13.387 1.00 98.38 91 ARG A O 1
ATOM 727 N N . ALA A 1 92 ? 8.055 -2.783 -12.561 1.00 98.06 92 ALA A N 1
ATOM 728 C CA . ALA A 1 92 ? 8.339 -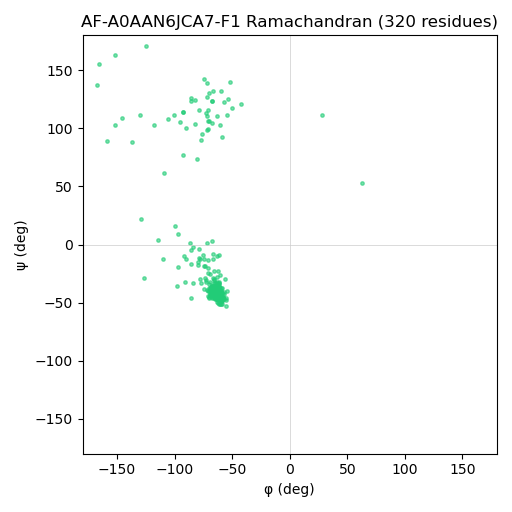1.819 -13.615 1.00 98.06 92 ALA A CA 1
ATOM 729 C C . ALA A 1 92 ? 9.785 -1.297 -13.547 1.00 98.06 92 ALA A C 1
ATOM 731 O O . ALA A 1 92 ? 10.405 -1.127 -14.595 1.00 98.06 92 ALA A O 1
ATOM 732 N N . SER A 1 93 ? 10.347 -1.115 -12.346 1.00 98.25 93 SER A N 1
ATOM 733 C CA . SER A 1 93 ? 11.748 -0.717 -12.158 1.00 98.25 93 SER A CA 1
ATOM 734 C C . SER A 1 93 ? 12.695 -1.771 -12.718 1.00 98.25 93 SER A C 1
ATOM 736 O O . SER A 1 93 ? 13.530 -1.449 -13.559 1.00 98.25 93 SER A O 1
ATOM 738 N N . VAL A 1 94 ? 12.499 -3.042 -12.347 1.00 98.25 94 VAL A N 1
ATOM 739 C CA . VAL A 1 94 ? 13.311 -4.163 -12.854 1.00 98.25 94 VAL A CA 1
ATOM 740 C C . VAL A 1 94 ? 13.206 -4.276 -14.379 1.00 98.25 94 VAL A C 1
ATOM 742 O O . VAL A 1 94 ? 14.211 -4.463 -15.066 1.00 98.25 94 VAL A O 1
ATOM 745 N N . ALA A 1 95 ? 12.000 -4.118 -14.935 1.00 97.75 95 ALA A N 1
ATOM 746 C CA . ALA A 1 95 ? 11.795 -4.151 -16.381 1.00 97.75 95 ALA A CA 1
ATOM 747 C C . ALA A 1 95 ? 12.516 -2.999 -17.104 1.00 97.75 95 ALA A C 1
ATOM 749 O O . ALA A 1 95 ? 13.143 -3.224 -18.141 1.00 97.75 95 ALA A O 1
ATOM 750 N N . LEU A 1 96 ? 12.461 -1.776 -16.565 1.00 97.94 96 LEU A N 1
ATOM 751 C CA . LEU A 1 96 ? 13.159 -0.623 -17.136 1.00 97.94 96 LEU A CA 1
ATOM 752 C C . LEU A 1 96 ? 14.679 -0.748 -17.018 1.00 97.94 96 LEU A C 1
ATOM 754 O O . LEU A 1 96 ? 15.378 -0.424 -17.973 1.00 97.94 96 LEU A O 1
ATOM 758 N N . GLU A 1 97 ? 15.197 -1.252 -15.901 1.00 97.94 97 GLU A N 1
ATOM 759 C CA . GLU A 1 97 ? 16.629 -1.523 -15.728 1.00 97.94 97 GLU A CA 1
ATOM 760 C C . GLU A 1 97 ? 17.135 -2.530 -16.767 1.00 97.94 97 GLU A C 1
ATOM 762 O O . GLU A 1 97 ? 18.151 -2.285 -17.422 1.00 97.94 97 GLU A O 1
ATOM 767 N N . ALA A 1 98 ? 16.376 -3.602 -17.015 1.00 97.88 98 ALA A N 1
ATOM 768 C CA . ALA A 1 98 ? 16.679 -4.548 -18.084 1.00 97.88 98 ALA A CA 1
ATOM 769 C C . ALA A 1 98 ? 16.630 -3.888 -19.476 1.00 97.88 98 ALA A C 1
ATOM 771 O O . ALA A 1 98 ? 17.506 -4.130 -20.305 1.00 97.88 98 ALA A O 1
ATOM 772 N N . CYS A 1 99 ? 15.650 -3.014 -19.734 1.00 97.31 99 CYS A N 1
ATOM 773 C CA . CYS A 1 99 ? 15.545 -2.268 -20.994 1.00 97.31 99 CYS A CA 1
ATOM 774 C C . CYS A 1 99 ? 16.735 -1.324 -21.226 1.00 97.31 99 CYS A C 1
ATOM 776 O O . CYS A 1 99 ? 17.241 -1.237 -22.348 1.00 97.31 99 CYS A O 1
ATOM 778 N N . VAL A 1 100 ? 17.190 -0.634 -20.175 1.00 98.06 100 VAL A N 1
ATOM 779 C CA . VAL A 1 100 ? 18.387 0.216 -20.203 1.00 98.06 100 VAL A CA 1
ATOM 780 C C . VAL A 1 100 ? 19.622 -0.627 -20.513 1.00 98.06 100 VAL A C 1
ATOM 782 O O . VAL A 1 100 ? 20.417 -0.249 -21.372 1.00 98.06 100 VAL A O 1
ATOM 785 N N . GLU A 1 101 ? 19.771 -1.775 -19.854 1.00 98.00 101 GLU A N 1
ATOM 786 C CA . GLU A 1 101 ? 20.919 -2.661 -20.043 1.00 98.00 101 GLU A CA 1
ATOM 787 C C . GLU A 1 101 ? 20.973 -3.252 -21.458 1.00 98.00 101 GLU A C 1
ATOM 789 O O . GLU A 1 101 ? 22.028 -3.246 -22.092 1.00 98.00 101 GLU A O 1
ATOM 794 N N . ILE A 1 102 ? 19.831 -3.687 -22.002 1.00 96.56 102 ILE A N 1
ATOM 795 C CA . ILE A 1 102 ? 19.726 -4.139 -23.399 1.00 96.56 102 ILE A CA 1
ATOM 796 C C . ILE A 1 102 ? 20.151 -3.016 -24.350 1.00 96.56 102 ILE A C 1
ATOM 798 O O . ILE A 1 102 ? 20.980 -3.236 -25.231 1.00 96.56 102 ILE A O 1
ATOM 802 N N . GLY A 1 103 ? 19.633 -1.799 -24.152 1.00 96.12 103 GLY A N 1
ATOM 803 C CA . GLY A 1 103 ? 19.988 -0.659 -24.995 1.00 96.12 103 GLY A CA 1
ATOM 804 C C . GLY A 1 103 ? 21.481 -0.314 -24.935 1.00 96.12 103 GLY A C 1
ATOM 805 O O . GLY A 1 103 ? 22.086 -0.051 -25.973 1.00 96.12 103 GLY A O 1
ATOM 806 N N . ARG A 1 104 ? 22.104 -0.385 -23.750 1.00 97.25 104 ARG A N 1
ATOM 807 C CA . ARG A 1 104 ? 23.555 -0.194 -23.581 1.00 97.25 104 ARG A CA 1
ATOM 808 C C . ARG A 1 104 ? 24.366 -1.270 -24.294 1.00 97.25 104 ARG A C 1
ATOM 810 O O . ARG A 1 104 ? 25.290 -0.928 -25.022 1.00 97.25 104 ARG A O 1
ATOM 817 N N . LYS A 1 105 ? 23.996 -2.546 -24.157 1.00 96.00 105 LYS A N 1
ATOM 818 C CA . LYS A 1 105 ? 24.670 -3.653 -24.858 1.00 96.00 105 LYS A CA 1
ATOM 819 C C . LYS A 1 105 ? 24.582 -3.507 -26.377 1.00 96.00 105 LYS A C 1
ATOM 821 O O . LYS A 1 105 ? 25.576 -3.694 -27.079 1.00 96.00 105 LYS A O 1
ATOM 826 N N . CYS A 1 106 ? 23.423 -3.096 -26.888 1.00 94.19 106 CYS A N 1
ATOM 827 C CA . CYS A 1 106 ? 23.264 -2.783 -28.305 1.00 94.19 106 CYS A CA 1
ATOM 828 C C . CYS A 1 106 ? 24.168 -1.612 -28.741 1.00 94.19 106 CYS A C 1
ATOM 830 O O . CYS A 1 106 ? 24.758 -1.683 -29.814 1.00 94.19 106 CYS A O 1
ATOM 832 N N . LEU A 1 107 ? 24.340 -0.568 -27.916 1.00 94.81 107 LEU A N 1
ATOM 833 C CA . LEU A 1 107 ? 25.281 0.527 -28.204 1.00 94.81 107 LEU A CA 1
ATOM 834 C C . LEU A 1 107 ? 26.737 0.048 -28.233 1.00 94.81 107 LEU A C 1
ATOM 836 O O . LEU A 1 107 ? 27.459 0.409 -29.155 1.00 94.81 107 LEU A O 1
ATOM 840 N N . THR A 1 108 ? 27.154 -0.798 -27.287 1.00 94.56 108 THR A N 1
ATOM 841 C CA . THR A 1 108 ? 28.525 -1.336 -27.270 1.00 94.56 108 THR A CA 1
ATOM 842 C C . THR A 1 108 ? 28.820 -2.215 -28.489 1.00 94.56 108 THR A C 1
ATOM 844 O O . THR A 1 108 ? 29.924 -2.179 -29.021 1.00 94.56 108 THR A O 1
ATOM 847 N N . HIS A 1 109 ? 27.821 -2.941 -29.006 1.00 90.94 109 HIS A N 1
ATOM 848 C CA . HIS A 1 109 ? 27.966 -3.706 -30.250 1.00 90.94 109 HIS A CA 1
ATOM 849 C C . HIS A 1 109 ? 28.195 -2.790 -31.465 1.00 90.94 109 HIS A C 1
ATOM 851 O O . HIS A 1 109 ? 28.934 -3.138 -32.384 1.00 90.94 109 HIS A O 1
ATOM 857 N N . PHE A 1 110 ? 27.606 -1.589 -31.471 1.00 88.50 110 PHE A N 1
ATOM 858 C CA . PHE A 1 110 ? 27.875 -0.593 -32.510 1.00 88.50 110 PHE A CA 1
ATOM 859 C C . PHE A 1 110 ? 29.274 0.025 -32.420 1.00 88.50 110 PHE A C 1
ATOM 861 O O . PHE A 1 110 ? 29.740 0.572 -33.414 1.00 88.50 110 PHE A O 1
ATOM 868 N N . GLU A 1 111 ? 29.944 -0.039 -31.274 1.00 88.38 111 GLU A N 1
ATOM 869 C CA . GLU A 1 111 ? 31.304 0.489 -31.118 1.00 88.38 111 GLU A CA 1
ATOM 870 C C . GLU A 1 111 ? 32.366 -0.517 -31.581 1.00 88.38 111 GLU A C 1
ATOM 872 O O . GLU A 1 111 ? 33.375 -0.106 -32.141 1.00 88.38 111 GLU A O 1
ATOM 877 N N . GLY A 1 112 ? 32.121 -1.823 -31.420 1.00 86.44 112 GLY A N 1
ATOM 878 C CA . GLY A 1 112 ? 33.067 -2.872 -31.827 1.00 86.44 112 GLY A CA 1
ATOM 879 C C . GLY A 1 112 ? 33.167 -3.111 -33.340 1.00 86.44 112 GLY A C 1
ATOM 880 O O . GLY A 1 112 ? 34.222 -3.494 -33.827 1.00 86.44 112 GLY A O 1
ATOM 881 N N . ASP A 1 113 ? 32.092 -2.857 -34.091 1.00 79.56 113 ASP A N 1
ATOM 882 C CA . ASP A 1 113 ? 32.003 -3.180 -35.529 1.00 79.56 113 ASP A CA 1
ATOM 883 C C . ASP A 1 113 ? 32.327 -1.982 -36.464 1.00 79.56 113 ASP A C 1
ATOM 885 O O . ASP A 1 113 ? 32.058 -2.050 -37.665 1.00 79.56 113 ASP A O 1
ATOM 889 N N . ASP A 1 114 ? 32.818 -0.846 -35.945 1.00 74.56 114 ASP A N 1
ATOM 890 C CA . ASP A 1 114 ? 33.020 0.390 -36.737 1.00 74.56 114 ASP A CA 1
ATOM 891 C C . ASP A 1 114 ? 34.186 0.296 -37.752 1.00 74.56 114 ASP A C 1
ATOM 893 O O . ASP A 1 114 ? 34.265 1.112 -38.670 1.00 74.56 114 ASP A O 1
ATOM 897 N N . GLU A 1 115 ? 35.057 -0.715 -37.657 1.00 78.50 115 GLU A N 1
ATOM 898 C CA . GLU A 1 115 ? 36.258 -0.829 -38.505 1.00 78.50 115 GLU A CA 1
ATOM 899 C C . GLU A 1 115 ? 36.027 -1.510 -39.871 1.00 78.50 115 GLU A C 1
ATOM 901 O O . GLU A 1 115 ? 36.852 -1.367 -40.773 1.00 78.50 115 GLU A O 1
ATOM 906 N N . LEU A 1 116 ? 34.919 -2.236 -40.072 1.00 72.75 116 LEU A N 1
ATOM 907 C CA . LEU A 1 116 ? 34.829 -3.220 -41.168 1.00 72.75 116 LEU A CA 1
ATOM 908 C C . LEU A 1 116 ? 34.136 -2.742 -42.459 1.00 72.75 116 LEU A C 1
ATOM 910 O O . LEU A 1 116 ? 34.371 -3.335 -43.511 1.00 72.75 116 LEU A O 1
ATOM 914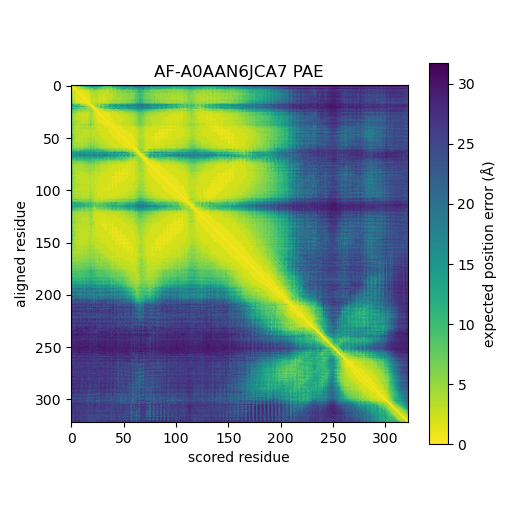 N N . THR A 1 117 ? 33.325 -1.674 -42.449 1.00 76.56 117 THR A N 1
ATOM 915 C CA . THR A 1 117 ? 32.578 -1.244 -43.658 1.00 76.56 117 THR A CA 1
ATOM 916 C C . THR A 1 117 ? 32.271 0.265 -43.707 1.00 76.56 117 THR A C 1
ATOM 918 O O . THR A 1 117 ? 31.298 0.712 -43.094 1.00 76.56 117 THR A O 1
ATOM 921 N N . PRO A 1 118 ? 33.010 1.070 -44.500 1.00 79.44 118 PRO A N 1
ATOM 922 C CA . PRO A 1 118 ? 32.811 2.524 -44.586 1.00 79.44 118 PRO A CA 1
ATOM 923 C C . PRO A 1 118 ? 31.559 2.951 -45.373 1.00 79.44 118 PRO A C 1
ATOM 925 O O . PRO A 1 118 ? 31.083 4.073 -45.202 1.00 79.44 118 PRO A O 1
ATOM 928 N N . ALA A 1 119 ? 30.989 2.074 -46.207 1.00 80.50 119 ALA A N 1
ATOM 929 C CA . ALA A 1 119 ? 29.881 2.409 -47.109 1.00 80.50 119 ALA A CA 1
ATOM 930 C C . ALA A 1 119 ? 28.556 2.762 -46.396 1.00 80.50 119 ALA A C 1
ATOM 932 O O . ALA A 1 119 ? 27.656 3.301 -47.035 1.00 80.50 119 ALA A O 1
ATOM 933 N N . CYS A 1 120 ? 28.430 2.496 -45.088 1.00 85.44 120 CYS A N 1
ATOM 934 C CA . CYS A 1 120 ? 27.184 2.702 -44.344 1.00 85.44 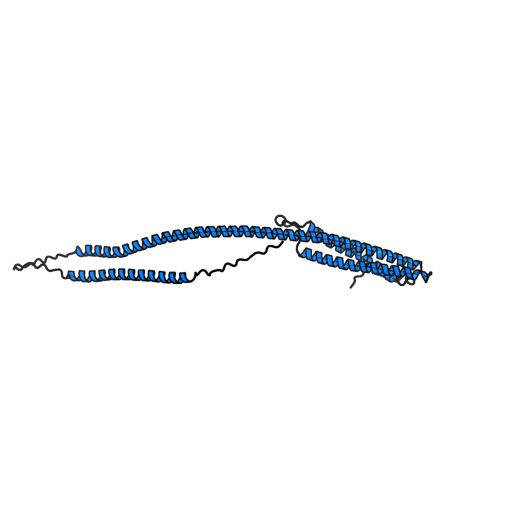120 CYS A CA 1
ATOM 935 C C . CYS A 1 120 ? 27.314 3.511 -43.033 1.00 85.44 120 CYS A C 1
ATOM 937 O O . CYS A 1 120 ? 26.454 3.452 -42.147 1.00 85.44 120 CYS A O 1
ATOM 939 N N . SER A 1 121 ? 28.372 4.311 -42.894 1.00 88.00 121 SER A N 1
ATOM 940 C CA . SER A 1 121 ? 28.655 5.066 -41.662 1.00 88.00 121 SER A CA 1
ATOM 941 C C . SER A 1 121 ? 27.507 5.995 -41.226 1.00 88.00 121 SER A C 1
ATOM 943 O O . SER A 1 121 ? 27.144 6.021 -40.050 1.00 88.00 121 SER A O 1
ATOM 945 N N . ALA A 1 122 ? 26.857 6.693 -42.165 1.00 88.88 122 ALA A N 1
ATOM 946 C CA . ALA A 1 122 ? 25.786 7.647 -41.857 1.00 88.88 122 ALA A CA 1
ATOM 947 C C . ALA A 1 122 ? 24.515 6.990 -41.275 1.00 88.88 122 ALA A C 1
ATOM 949 O O . ALA A 1 122 ? 23.947 7.482 -40.294 1.00 88.88 122 ALA A O 1
ATOM 950 N N . SER A 1 123 ? 24.063 5.864 -41.843 1.00 88.56 123 SER A N 1
ATOM 951 C CA . SER A 1 123 ? 22.864 5.155 -41.355 1.00 88.56 123 SER A CA 1
ATOM 952 C C . SER A 1 123 ? 23.113 4.530 -39.980 1.00 88.56 123 SER A C 1
ATOM 954 O O . SER A 1 123 ? 22.291 4.655 -39.066 1.00 88.56 123 SER A O 1
ATOM 956 N N . ARG A 1 124 ? 24.300 3.942 -39.792 1.00 89.56 124 ARG A N 1
ATOM 957 C CA . ARG A 1 124 ? 24.749 3.387 -38.513 1.00 89.56 124 ARG A CA 1
ATOM 958 C C . ARG A 1 124 ? 24.833 4.457 -37.426 1.00 89.56 124 ARG A C 1
ATOM 960 O O . ARG A 1 124 ? 24.304 4.254 -36.334 1.00 89.56 124 ARG A O 1
ATOM 967 N N . GLN A 1 125 ? 25.394 5.627 -37.738 1.00 91.75 125 GLN A N 1
ATOM 968 C CA . GLN A 1 125 ? 25.439 6.764 -36.817 1.00 91.75 125 GLN A CA 1
ATOM 969 C C . GLN A 1 125 ? 24.031 7.246 -36.436 1.00 91.75 125 GLN A C 1
ATOM 971 O O . GLN A 1 125 ? 23.771 7.515 -35.262 1.00 91.75 125 GLN A O 1
ATOM 976 N N . SER A 1 126 ? 23.094 7.289 -37.391 1.00 91.62 126 SER A N 1
ATOM 977 C CA . SER A 1 126 ? 21.687 7.606 -37.109 1.00 91.62 126 SER A CA 1
ATOM 978 C C . SER A 1 126 ? 21.038 6.580 -36.170 1.00 91.62 126 SER A C 1
ATOM 980 O O . SER A 1 126 ? 20.347 6.957 -35.220 1.00 91.62 126 SER A O 1
ATOM 982 N N . CYS A 1 127 ? 21.282 5.282 -36.384 1.00 92.31 127 CYS A N 1
ATOM 983 C CA . CYS A 1 127 ? 20.770 4.213 -35.521 1.00 92.31 127 CYS A CA 1
ATOM 984 C C . CYS A 1 127 ? 21.361 4.284 -34.111 1.00 92.31 127 CYS A C 1
ATOM 986 O O . CYS A 1 127 ? 20.612 4.217 -33.135 1.00 92.31 127 CYS A O 1
ATOM 988 N N . ARG A 1 128 ? 22.675 4.509 -33.999 1.00 94.38 128 ARG A N 1
ATOM 989 C CA . ARG A 1 128 ? 23.367 4.720 -32.722 1.00 94.38 128 ARG A CA 1
ATOM 990 C C . ARG A 1 128 ? 22.796 5.920 -31.972 1.00 94.38 128 ARG A C 1
ATOM 992 O O . ARG A 1 128 ? 22.493 5.802 -30.790 1.00 94.38 128 ARG A O 1
ATOM 999 N N . ALA A 1 129 ? 22.573 7.045 -32.654 1.00 94.56 129 ALA A N 1
ATOM 1000 C CA . ALA A 1 129 ? 21.965 8.228 -32.050 1.00 94.56 129 ALA A CA 1
ATOM 1001 C C . ALA A 1 129 ? 20.542 7.942 -31.536 1.00 94.56 129 ALA A C 1
ATOM 1003 O O . ALA A 1 129 ? 20.224 8.267 -30.393 1.00 94.56 129 ALA A O 1
ATOM 1004 N N . LYS A 1 130 ? 19.699 7.271 -32.336 1.00 94.31 130 LYS A N 1
ATOM 1005 C CA . LYS A 1 130 ? 18.340 6.867 -31.924 1.00 94.31 130 LYS A CA 1
ATOM 1006 C C . LYS A 1 130 ? 18.356 5.941 -30.706 1.00 94.31 130 LYS A C 1
ATOM 1008 O O . LYS A 1 130 ? 17.551 6.117 -29.796 1.00 94.31 130 LYS A O 1
ATOM 1013 N N . LEU A 1 131 ? 19.267 4.972 -30.681 1.00 95.81 131 LEU A N 1
ATOM 1014 C CA . LEU A 1 131 ? 19.413 4.046 -29.564 1.00 95.81 131 LEU A CA 1
ATOM 1015 C C . LEU A 1 131 ? 19.945 4.750 -28.305 1.00 95.81 131 LEU A C 1
ATOM 1017 O O . LEU A 1 131 ? 19.483 4.460 -27.205 1.00 95.81 131 LEU A O 1
ATOM 1021 N N . GLY A 1 132 ? 20.848 5.720 -28.467 1.00 96.69 132 GLY A N 1
ATOM 1022 C CA . GLY A 1 132 ? 21.315 6.589 -27.386 1.00 96.69 132 GLY A CA 1
ATOM 1023 C C . GLY A 1 132 ? 20.168 7.360 -26.736 1.00 96.69 132 GLY A C 1
ATOM 1024 O O . GLY A 1 132 ? 20.020 7.317 -25.517 1.00 96.69 132 GLY A O 1
ATOM 1025 N N . VAL A 1 133 ? 19.300 7.976 -27.548 1.00 96.38 133 VAL A N 1
ATOM 1026 C CA . VAL A 1 133 ? 18.086 8.653 -27.059 1.00 96.38 133 VAL A CA 1
ATOM 1027 C C . VAL A 1 133 ? 17.186 7.681 -26.291 1.00 96.38 133 VAL A C 1
ATOM 1029 O O . VAL A 1 133 ? 16.777 7.993 -25.177 1.00 96.38 133 VAL A O 1
ATOM 1032 N N . TYR A 1 134 ? 16.946 6.480 -26.827 1.00 96.94 134 TYR A N 1
ATOM 1033 C CA . TYR A 1 134 ? 16.164 5.447 -26.140 1.00 96.94 134 TYR A CA 1
ATOM 1034 C C . TYR A 1 134 ? 16.751 5.076 -24.766 1.00 96.94 134 TYR A C 1
ATOM 1036 O O . TYR A 1 134 ? 16.018 5.031 -23.779 1.00 96.94 134 TYR A O 1
ATOM 1044 N N . VAL A 1 135 ? 18.067 4.847 -24.670 1.00 98.06 135 VAL A N 1
ATOM 1045 C CA . VAL A 1 135 ? 18.735 4.521 -23.397 1.00 98.06 135 VAL A CA 1
ATOM 1046 C C . VAL A 1 135 ? 18.590 5.662 -22.391 1.00 98.06 135 VAL A C 1
ATOM 1048 O O . VAL A 1 135 ? 18.268 5.413 -21.227 1.00 98.06 135 VAL A O 1
ATOM 1051 N N . SER A 1 136 ? 18.791 6.908 -22.827 1.00 97.81 136 SER A N 1
ATOM 1052 C CA . SER A 1 136 ? 18.601 8.091 -21.984 1.00 97.81 136 SER A CA 1
ATOM 1053 C C . SER A 1 136 ? 17.156 8.226 -21.498 1.00 97.81 136 SER A C 1
ATOM 1055 O O . SER A 1 136 ? 16.934 8.502 -20.317 1.00 97.81 136 SER A O 1
ATOM 1057 N N . ASP A 1 137 ? 16.176 7.981 -22.367 1.00 97.69 137 ASP A N 1
ATOM 1058 C CA . ASP A 1 137 ? 14.757 8.021 -22.012 1.00 97.69 137 ASP A CA 1
ATOM 1059 C C . ASP A 1 137 ? 14.391 6.931 -20.998 1.00 97.69 137 ASP A C 1
ATOM 1061 O O . ASP A 1 137 ? 13.752 7.226 -19.985 1.00 97.69 137 ASP A O 1
ATOM 1065 N N . MET A 1 138 ? 14.841 5.688 -21.202 1.00 98.19 138 MET A N 1
ATOM 1066 C CA . MET A 1 138 ? 14.580 4.590 -20.261 1.00 98.19 138 MET A CA 1
ATOM 1067 C C . MET A 1 138 ? 15.248 4.838 -18.903 1.00 98.19 138 MET A C 1
ATOM 1069 O O . MET A 1 138 ? 14.634 4.606 -17.860 1.00 98.19 138 MET A O 1
ATOM 1073 N N . ALA A 1 139 ? 16.469 5.380 -18.893 1.00 98.25 139 ALA A N 1
ATOM 1074 C CA . ALA A 1 139 ? 17.153 5.761 -17.659 1.00 98.25 139 ALA A CA 1
ATOM 1075 C C . ALA A 1 139 ? 16.391 6.866 -16.909 1.00 98.25 139 ALA A C 1
ATOM 1077 O O . ALA A 1 139 ? 16.217 6.788 -15.692 1.00 98.25 139 ALA A O 1
ATOM 1078 N N . ARG A 1 140 ? 15.863 7.866 -17.627 1.00 98.31 140 ARG A N 1
ATOM 1079 C CA . ARG A 1 140 ? 15.005 8.906 -17.043 1.00 98.31 140 ARG A CA 1
ATOM 1080 C C . ARG A 1 140 ? 13.735 8.311 -16.429 1.00 98.31 140 ARG A C 1
ATOM 1082 O O . ARG A 1 140 ? 13.361 8.701 -15.324 1.00 98.31 140 ARG A O 1
ATOM 1089 N N . HIS A 1 141 ? 13.085 7.372 -17.114 1.00 98.06 141 HIS A N 1
ATOM 1090 C CA . HIS A 1 141 ? 11.901 6.684 -16.598 1.00 98.06 141 HIS A CA 1
ATOM 1091 C C . HIS A 1 141 ? 12.205 5.839 -15.352 1.00 98.06 141 HIS A C 1
ATOM 1093 O O . HIS A 1 141 ? 11.431 5.877 -14.398 1.00 98.06 141 HIS A O 1
ATOM 1099 N N . SER A 1 142 ? 13.354 5.157 -15.306 1.00 98.25 142 SER A N 1
ATOM 1100 C CA . SER A 1 142 ? 13.814 4.433 -14.111 1.00 98.25 142 SER A CA 1
ATOM 1101 C C . SER A 1 142 ? 13.985 5.379 -12.914 1.00 98.25 142 SER A C 1
ATOM 1103 O O . SER A 1 142 ? 13.439 5.129 -11.840 1.00 98.25 142 SER A O 1
ATOM 1105 N N . VAL A 1 143 ? 14.626 6.539 -13.107 1.00 98.38 143 VAL A N 1
ATOM 1106 C CA . VAL A 1 143 ? 14.746 7.565 -12.054 1.00 98.38 143 VAL A CA 1
ATOM 1107 C C . VAL A 1 143 ? 13.373 8.085 -11.608 1.00 98.38 143 VAL A C 1
ATOM 1109 O O . VAL A 1 143 ? 13.172 8.345 -10.420 1.00 98.38 143 VAL A O 1
ATOM 1112 N N . ALA A 1 144 ? 12.414 8.235 -12.526 1.00 98.25 144 ALA A N 1
ATOM 1113 C CA . ALA A 1 144 ? 11.051 8.636 -12.182 1.00 98.25 144 ALA A CA 1
ATOM 1114 C C . ALA A 1 144 ? 10.344 7.585 -11.304 1.00 98.25 144 ALA A C 1
ATOM 1116 O O . ALA A 1 144 ? 9.774 7.953 -10.277 1.00 98.25 144 ALA A O 1
ATOM 1117 N N . LEU A 1 145 ? 10.451 6.291 -11.634 1.00 98.31 145 LEU A N 1
ATOM 1118 C CA . LEU A 1 145 ? 9.916 5.211 -10.794 1.00 98.31 145 LEU A CA 1
ATOM 1119 C C . LEU A 1 145 ? 10.574 5.169 -9.412 1.00 98.31 145 LEU A C 1
ATOM 1121 O O . LEU A 1 145 ? 9.872 5.033 -8.417 1.00 98.31 145 LEU A O 1
ATOM 1125 N N . GLN A 1 146 ? 11.891 5.370 -9.320 1.00 98.31 146 GLN A N 1
ATOM 1126 C CA . GLN A 1 146 ? 12.582 5.441 -8.026 1.00 98.31 146 GLN A CA 1
ATOM 1127 C C . GLN A 1 146 ? 12.082 6.605 -7.157 1.00 98.31 146 GLN A C 1
ATOM 1129 O O . GLN A 1 146 ? 12.006 6.489 -5.934 1.00 98.31 146 GLN A O 1
ATOM 1134 N N . ARG A 1 147 ? 11.734 7.747 -7.766 1.00 98.44 147 ARG A N 1
ATOM 1135 C CA . ARG A 1 147 ? 11.117 8.871 -7.042 1.00 98.44 147 ARG A CA 1
ATOM 1136 C C . ARG A 1 147 ? 9.708 8.518 -6.560 1.00 98.44 147 ARG A C 1
ATOM 1138 O O . ARG A 1 147 ? 9.377 8.849 -5.423 1.00 98.44 147 ARG A O 1
ATOM 1145 N N . LEU A 1 148 ? 8.912 7.838 -7.390 1.00 98.25 148 LEU A N 1
ATOM 1146 C CA . LEU A 1 148 ? 7.582 7.354 -7.007 1.00 98.25 148 LEU A CA 1
ATOM 1147 C C . LEU A 1 148 ? 7.656 6.335 -5.864 1.00 98.25 148 LEU A C 1
ATOM 1149 O O . LEU A 1 148 ? 6.909 6.480 -4.906 1.00 98.25 148 LEU A O 1
ATOM 1153 N N . ASP A 1 149 ? 8.593 5.385 -5.903 1.00 98.38 149 ASP A N 1
ATOM 1154 C CA . ASP A 1 149 ? 8.814 4.408 -4.827 1.00 98.38 149 ASP A CA 1
ATOM 1155 C C . ASP A 1 149 ? 9.160 5.085 -3.488 1.00 98.38 149 ASP A C 1
ATOM 1157 O O . ASP A 1 149 ? 8.563 4.789 -2.453 1.00 98.38 149 ASP A O 1
ATOM 1161 N N . ARG A 1 150 ? 10.069 6.070 -3.490 1.00 98.56 150 ARG A N 1
ATOM 1162 C CA . ARG A 1 150 ? 10.394 6.829 -2.265 1.00 98.56 150 ARG A CA 1
ATOM 1163 C C . ARG A 1 150 ? 9.177 7.559 -1.701 1.00 98.56 150 ARG A C 1
ATOM 1165 O O . ARG A 1 150 ? 8.978 7.562 -0.488 1.00 98.56 150 ARG A O 1
ATOM 1172 N N . ARG A 1 151 ? 8.365 8.171 -2.568 1.00 98.31 151 ARG A N 1
ATOM 1173 C CA . ARG A 1 151 ? 7.136 8.861 -2.154 1.00 98.31 151 ARG A CA 1
ATOM 1174 C C . ARG A 1 151 ? 6.100 7.875 -1.611 1.00 98.31 151 ARG A C 1
ATOM 1176 O O . ARG A 1 151 ? 5.534 8.127 -0.553 1.00 98.31 151 ARG A O 1
ATOM 1183 N N . LEU A 1 152 ? 5.910 6.742 -2.283 1.00 98.25 152 LEU A N 1
ATOM 1184 C CA . LEU A 1 152 ? 5.043 5.648 -1.848 1.00 98.25 152 LEU A CA 1
ATOM 1185 C C . LEU A 1 152 ? 5.411 5.160 -0.446 1.00 98.25 152 LEU A C 1
ATOM 1187 O O . LEU A 1 152 ? 4.529 5.040 0.397 1.00 98.25 152 LEU A O 1
ATOM 1191 N N . LYS A 1 153 ? 6.702 4.947 -0.168 1.00 98.19 153 LYS A N 1
ATOM 1192 C CA . LYS A 1 153 ? 7.183 4.561 1.168 1.00 98.19 153 LYS A CA 1
ATOM 1193 C C . LYS A 1 153 ? 6.833 5.596 2.238 1.00 98.19 153 LYS A C 1
ATOM 1195 O O . LYS A 1 153 ? 6.429 5.215 3.331 1.00 98.19 153 LYS A O 1
ATOM 1200 N N . GLY A 1 154 ? 6.937 6.887 1.916 1.00 98.06 154 GLY A N 1
ATOM 1201 C CA . GLY A 1 154 ? 6.516 7.968 2.813 1.00 98.06 154 GLY A CA 1
ATOM 1202 C C . GLY A 1 154 ? 5.014 7.945 3.114 1.00 98.06 154 GLY A C 1
ATOM 1203 O O . GLY A 1 154 ? 4.616 8.047 4.272 1.00 98.06 154 GLY A O 1
ATOM 1204 N N . ILE A 1 155 ? 4.179 7.742 2.090 1.00 97.75 155 ILE A N 1
ATOM 1205 C CA . ILE A 1 155 ? 2.718 7.646 2.254 1.00 97.75 155 ILE A CA 1
ATOM 1206 C C . ILE A 1 155 ? 2.343 6.386 3.045 1.00 97.75 155 ILE A C 1
ATOM 1208 O O . ILE A 1 155 ? 1.467 6.435 3.904 1.00 97.75 155 ILE A O 1
ATOM 1212 N N . LEU A 1 156 ? 3.025 5.263 2.806 1.00 97.75 156 LEU A N 1
ATOM 1213 C CA . LEU A 1 156 ? 2.797 4.011 3.524 1.00 97.75 156 LEU A CA 1
ATOM 1214 C C . LEU A 1 156 ? 3.130 4.144 5.018 1.00 97.75 156 LEU A C 1
ATOM 1216 O O . LEU A 1 156 ? 2.338 3.709 5.853 1.00 97.75 156 LEU A O 1
ATOM 1220 N N . ASP A 1 157 ? 4.251 4.788 5.365 1.00 97.69 157 ASP A N 1
ATOM 1221 C CA . ASP A 1 157 ? 4.596 5.111 6.759 1.00 97.69 157 ASP A CA 1
ATOM 1222 C C . ASP A 1 157 ? 3.530 6.014 7.401 1.00 97.69 157 ASP A C 1
ATOM 1224 O O . ASP A 1 157 ? 3.067 5.731 8.507 1.00 97.69 157 ASP A O 1
ATOM 1228 N N . LEU A 1 158 ? 3.061 7.044 6.688 1.00 96.44 158 LEU A N 1
ATOM 1229 C CA . LEU A 1 158 ? 1.995 7.925 7.171 1.00 96.44 158 LEU A CA 1
ATOM 1230 C C . LEU A 1 158 ? 0.687 7.161 7.436 1.00 96.44 158 LEU A C 1
ATOM 1232 O O . LEU A 1 158 ? 0.140 7.254 8.535 1.00 96.44 158 LEU A O 1
ATOM 1236 N N . ILE A 1 159 ? 0.205 6.377 6.467 1.00 95.88 159 ILE A N 1
ATOM 1237 C CA . ILE A 1 159 ? -1.008 5.553 6.601 1.00 95.88 159 ILE A CA 1
ATOM 1238 C C . ILE A 1 159 ? -0.872 4.586 7.780 1.00 95.88 159 ILE A C 1
ATOM 1240 O O . ILE A 1 159 ? -1.787 4.473 8.596 1.00 95.88 159 ILE A O 1
ATOM 1244 N N . SER A 1 160 ? 0.280 3.924 7.903 1.00 96.19 160 SER A N 1
ATOM 1245 C CA . SER A 1 160 ? 0.565 2.992 8.995 1.00 96.19 160 SER A CA 1
ATOM 1246 C C . SER A 1 160 ? 0.483 3.679 10.362 1.00 96.19 160 SER A C 1
ATOM 1248 O O . SER A 1 160 ? -0.193 3.184 11.264 1.00 96.19 160 SER A O 1
ATOM 1250 N N . ARG A 1 161 ? 1.074 4.872 10.507 1.00 96.12 161 ARG A N 1
ATOM 1251 C CA . ARG A 1 161 ? 0.988 5.671 11.741 1.00 96.12 161 ARG A CA 1
ATOM 1252 C C . ARG A 1 161 ? -0.432 6.128 12.050 1.00 96.12 161 ARG A C 1
ATOM 1254 O O . ARG A 1 161 ? -0.843 6.054 13.204 1.00 96.12 161 ARG A O 1
ATOM 1261 N N . VAL A 1 162 ? -1.198 6.554 11.045 1.00 94.06 162 VAL A N 1
ATOM 1262 C CA . VAL A 1 162 ? -2.608 6.942 11.221 1.00 94.06 162 VAL A CA 1
ATOM 1263 C C . VAL A 1 162 ? -3.446 5.752 11.695 1.00 94.06 162 VAL A C 1
ATOM 1265 O O . VAL A 1 162 ? -4.264 5.895 12.605 1.00 94.06 162 VAL A O 1
ATOM 1268 N N . LEU A 1 163 ? -3.234 4.565 11.119 1.00 94.25 163 LEU A N 1
ATOM 1269 C CA . LEU A 1 163 ? -3.919 3.342 11.540 1.00 94.25 163 LEU A CA 1
ATOM 1270 C C . LEU A 1 163 ? -3.506 2.909 12.953 1.00 94.25 163 LEU A C 1
ATOM 1272 O O . LEU A 1 163 ? -4.381 2.576 13.753 1.00 94.25 163 LEU A O 1
ATOM 1276 N N . MET A 1 164 ? -2.212 2.965 13.287 1.00 95.31 164 MET A N 1
ATOM 1277 C CA . MET A 1 164 ? -1.717 2.681 14.638 1.00 95.31 164 MET A CA 1
ATOM 1278 C C . MET A 1 164 ? -2.320 3.632 15.672 1.00 95.31 164 MET A C 1
ATOM 1280 O O . MET A 1 164 ? -2.873 3.167 16.665 1.00 95.31 164 MET A O 1
ATOM 1284 N N . PHE A 1 165 ? -2.303 4.939 15.402 1.00 95.44 165 PHE A N 1
ATOM 1285 C CA . PHE A 1 165 ? -2.900 5.943 16.279 1.00 95.44 165 PHE A CA 1
ATOM 1286 C C . PHE A 1 165 ? -4.396 5.681 16.497 1.00 95.44 165 PHE A C 1
ATOM 1288 O O . PHE A 1 165 ? -4.882 5.691 17.625 1.00 95.44 165 PHE A O 1
ATOM 1295 N N . ARG A 1 166 ? -5.145 5.384 15.427 1.00 92.06 166 ARG A N 1
ATOM 1296 C CA . ARG A 1 166 ? -6.571 5.041 15.533 1.00 92.06 166 ARG A CA 1
ATOM 1297 C C . ARG A 1 166 ? -6.802 3.790 16.374 1.00 92.06 166 ARG A C 1
ATOM 1299 O O . ARG A 1 166 ? -7.744 3.765 17.161 1.00 92.06 166 ARG A O 1
ATOM 1306 N N . ASN A 1 167 ? -5.970 2.766 16.211 1.00 93.19 167 ASN A N 1
ATOM 1307 C CA . ASN A 1 167 ? -6.063 1.548 17.008 1.00 93.19 167 ASN A CA 1
ATOM 1308 C C . ASN A 1 167 ? -5.778 1.828 18.492 1.00 93.19 167 ASN A C 1
ATOM 1310 O O . ASN A 1 167 ? -6.510 1.362 19.360 1.00 93.19 167 ASN A O 1
ATOM 1314 N N . GLU A 1 168 ? -4.775 2.654 18.785 1.00 95.62 168 GLU A N 1
ATOM 1315 C CA . GLU A 1 168 ? -4.460 3.078 20.148 1.00 95.62 168 GLU A CA 1
ATOM 1316 C C . GLU A 1 168 ? -5.615 3.861 20.784 1.00 95.62 168 GLU A C 1
ATOM 1318 O O . GLU A 1 168 ? -6.028 3.543 21.897 1.00 95.62 168 GLU A O 1
ATOM 1323 N N . VAL A 1 169 ? -6.213 4.814 20.064 1.00 92.88 169 VAL A N 1
ATOM 1324 C CA . VAL A 1 169 ? -7.390 5.557 20.544 1.00 92.88 169 VAL A CA 1
ATOM 1325 C C . VAL A 1 169 ? -8.580 4.627 20.789 1.00 92.88 169 VAL A C 1
ATOM 1327 O O . VAL A 1 169 ? -9.282 4.777 21.789 1.00 92.88 169 VAL A O 1
ATOM 1330 N N . LEU A 1 170 ? -8.816 3.643 19.916 1.00 91.56 170 LEU A N 1
ATOM 1331 C CA . LEU A 1 170 ? -9.870 2.646 20.122 1.00 91.56 170 LEU A CA 1
ATOM 1332 C C . LEU A 1 170 ? -9.617 1.804 21.378 1.00 91.56 170 LEU A C 1
ATOM 1334 O O . LEU A 1 170 ? -10.548 1.595 22.154 1.00 91.56 170 LEU A O 1
ATOM 1338 N N . LEU A 1 171 ? -8.375 1.374 21.611 1.00 95.62 171 LEU A N 1
ATOM 1339 C CA . LEU A 1 171 ? -7.984 0.631 22.812 1.00 95.62 171 LEU A CA 1
ATOM 1340 C C . LEU A 1 171 ? -8.122 1.480 24.081 1.00 95.62 171 LEU A C 1
ATOM 1342 O O . LEU A 1 171 ? -8.665 1.007 25.077 1.00 95.62 171 LEU A O 1
ATOM 1346 N N . GLN A 1 172 ? -7.688 2.741 24.050 1.00 95.81 172 GLN A N 1
ATOM 1347 C CA . GLN A 1 172 ? -7.842 3.669 25.172 1.00 95.81 172 GLN A CA 1
ATOM 1348 C C . GLN A 1 172 ? -9.318 3.920 25.491 1.00 95.81 172 GLN A C 1
ATOM 1350 O O . GLN A 1 172 ? -9.721 3.843 26.653 1.00 95.81 172 GLN A O 1
ATOM 1355 N N . ASN A 1 173 ? -10.143 4.151 24.467 1.00 93.44 173 ASN A N 1
ATOM 1356 C CA . ASN A 1 173 ? -11.583 4.310 24.636 1.00 93.44 173 ASN A CA 1
ATOM 1357 C C . ASN A 1 173 ? -12.209 3.039 25.211 1.00 93.44 173 ASN A C 1
ATOM 1359 O O . ASN A 1 173 ? -12.971 3.128 26.170 1.00 93.44 173 ASN A O 1
ATOM 1363 N N . PHE A 1 174 ? -11.865 1.862 24.689 1.00 95.19 174 PHE A N 1
ATOM 1364 C CA . PHE A 1 174 ? -12.352 0.587 25.212 1.00 95.19 174 PHE A CA 1
ATOM 1365 C C . PHE A 1 174 ? -11.963 0.375 26.683 1.00 95.19 174 PHE A C 1
ATOM 1367 O O . PHE A 1 174 ? -12.810 -0.001 27.493 1.00 95.19 174 PHE A O 1
ATOM 1374 N N . ASN A 1 175 ? -10.715 0.676 27.052 1.00 96.88 175 ASN A N 1
ATOM 1375 C CA . ASN A 1 175 ? -10.238 0.580 28.432 1.00 96.88 175 ASN A CA 1
ATOM 1376 C C . ASN A 1 175 ? -10.985 1.541 29.359 1.00 96.88 175 ASN A C 1
ATOM 1378 O O . ASN A 1 175 ? -11.363 1.150 30.461 1.00 96.88 175 ASN A O 1
ATOM 1382 N N . ARG A 1 176 ? -11.254 2.771 28.906 1.00 96.75 176 ARG A N 1
ATOM 1383 C CA . ARG A 1 176 ? -12.040 3.747 29.668 1.00 96.75 176 ARG A CA 1
ATOM 1384 C C . ARG A 1 176 ? -13.471 3.262 29.902 1.00 96.75 176 ARG A C 1
ATOM 1386 O O . ARG A 1 176 ? -13.907 3.220 31.044 1.00 96.75 176 ARG A O 1
ATOM 1393 N N . HIS A 1 177 ? -14.157 2.804 28.853 1.00 94.75 177 HIS A N 1
ATOM 1394 C CA . HIS A 1 177 ? -15.513 2.254 28.978 1.00 94.75 177 HIS A CA 1
ATOM 1395 C C . HIS A 1 177 ? -15.544 0.994 29.856 1.00 94.75 177 HIS A C 1
ATOM 1397 O O . HIS A 1 177 ? -16.502 0.775 30.596 1.00 94.75 177 HIS A O 1
ATOM 1403 N N . SER A 1 178 ? -14.496 0.168 29.801 1.00 94.56 178 SER A N 1
ATOM 1404 C CA . SER A 1 178 ? -14.356 -1.002 30.673 1.00 94.56 178 SER A CA 1
ATOM 1405 C C . SER A 1 178 ? -14.170 -0.597 32.137 1.00 94.56 178 SER A C 1
ATOM 1407 O O . SER A 1 178 ? -14.782 -1.210 33.007 1.00 94.56 178 SER A O 1
ATOM 1409 N N . GLY A 1 179 ? -13.390 0.455 32.409 1.00 97.19 179 GLY A N 1
ATOM 1410 C CA . GLY A 1 179 ? -13.260 1.059 33.738 1.00 97.19 179 GLY A CA 1
ATOM 1411 C C . GLY A 1 179 ? -14.599 1.572 34.267 1.00 97.19 179 GLY A C 1
ATOM 1412 O O . GLY A 1 179 ? -15.031 1.142 35.331 1.00 97.19 179 GLY A O 1
ATOM 1413 N N . ASP A 1 180 ? -15.313 2.369 33.469 1.00 97.38 180 ASP A N 1
ATOM 1414 C CA . ASP A 1 180 ? -16.638 2.894 33.828 1.00 97.38 180 ASP A CA 1
ATOM 1415 C C . ASP A 1 180 ? -17.646 1.756 34.101 1.00 97.38 180 ASP A C 1
ATOM 1417 O O . ASP A 1 180 ? -18.465 1.828 35.019 1.00 97.38 180 ASP A O 1
ATOM 1421 N N . THR A 1 181 ? -17.567 0.663 33.332 1.00 96.38 181 THR A N 1
ATOM 1422 C CA . THR A 1 181 ? -18.411 -0.528 33.527 1.00 96.38 181 THR A CA 1
ATOM 1423 C C . THR A 1 181 ? -18.057 -1.271 34.816 1.00 96.38 181 THR A C 1
ATOM 1425 O O . THR A 1 181 ? -18.954 -1.707 35.538 1.00 96.38 181 THR A O 1
ATOM 1428 N N . LEU A 1 182 ? -16.766 -1.418 35.131 1.00 97.06 182 LEU A N 1
ATOM 1429 C CA . LEU A 1 182 ? -16.316 -2.022 36.386 1.00 97.06 182 LEU A CA 1
ATOM 1430 C C . LEU A 1 182 ? -16.749 -1.185 37.592 1.00 97.06 182 LEU A C 1
ATOM 1432 O O . LEU A 1 182 ? -17.255 -1.751 38.561 1.00 97.06 182 LEU A O 1
ATOM 1436 N N . ASP A 1 183 ? -16.638 0.139 37.513 1.00 97.56 183 ASP A N 1
ATOM 1437 C CA . ASP A 1 183 ? -17.095 1.051 38.562 1.00 97.56 183 ASP A CA 1
ATOM 1438 C C . ASP A 1 183 ? -18.613 0.954 38.766 1.00 97.56 183 ASP A C 1
ATOM 1440 O O . ASP A 1 183 ? -19.087 0.859 39.903 1.00 97.56 183 ASP A O 1
ATOM 1444 N N . ALA A 1 184 ? -19.389 0.872 37.680 1.00 96.69 184 ALA A N 1
ATOM 1445 C CA . ALA A 1 184 ? -20.830 0.640 37.752 1.00 96.69 184 ALA A CA 1
ATOM 1446 C C . ALA A 1 184 ? -21.169 -0.716 38.401 1.00 96.69 184 ALA A C 1
ATOM 1448 O O . ALA A 1 184 ? -22.059 -0.794 39.250 1.00 96.69 184 ALA A O 1
ATOM 1449 N N . LEU A 1 185 ? -20.443 -1.786 38.060 1.00 95.38 185 LEU A N 1
ATOM 1450 C CA . LEU A 1 185 ? -20.621 -3.104 38.681 1.00 95.38 185 LEU A CA 1
ATOM 1451 C C . LEU A 1 185 ? -20.250 -3.101 40.169 1.00 95.38 185 LEU A C 1
ATOM 1453 O O . LEU A 1 185 ? -20.945 -3.730 40.972 1.00 95.38 185 LEU A O 1
ATOM 1457 N N . LEU A 1 186 ? -19.196 -2.382 40.561 1.00 96.94 186 LEU A N 1
ATOM 1458 C CA . LEU A 1 186 ? -18.822 -2.205 41.964 1.00 96.94 186 LEU A CA 1
ATOM 1459 C C . LEU A 1 186 ? -19.901 -1.442 42.735 1.00 96.94 186 LEU A C 1
ATOM 1461 O O . LEU A 1 186 ? -20.277 -1.876 43.825 1.00 96.94 186 LEU A O 1
ATOM 1465 N N . ALA A 1 187 ? -20.452 -0.372 42.158 1.00 96.75 187 ALA A N 1
ATOM 1466 C CA . ALA A 1 187 ? -21.566 0.368 42.745 1.00 96.75 187 ALA A CA 1
ATOM 1467 C C . ALA A 1 187 ? -22.806 -0.528 42.930 1.00 96.75 187 ALA A C 1
ATOM 1469 O O . ALA A 1 187 ? -23.398 -0.549 44.010 1.00 96.75 187 ALA A O 1
ATOM 1470 N N . ILE A 1 188 ? -23.146 -1.352 41.929 1.00 95.56 188 ILE A N 1
ATOM 1471 C CA . ILE A 1 188 ? -24.241 -2.332 42.019 1.00 95.56 188 ILE A CA 1
ATOM 1472 C C . ILE A 1 188 ? -23.964 -3.371 43.115 1.00 95.56 188 ILE A C 1
ATOM 1474 O O . ILE A 1 188 ? -24.862 -3.703 43.890 1.00 95.56 188 ILE A O 1
ATOM 1478 N N . ASN A 1 189 ? -22.733 -3.878 43.233 1.00 94.25 189 ASN A N 1
ATOM 1479 C CA . ASN A 1 189 ? -22.380 -4.849 44.271 1.00 94.25 189 ASN A CA 1
ATOM 1480 C C . ASN A 1 189 ? -22.482 -4.240 45.678 1.00 94.25 189 ASN A C 1
ATOM 1482 O O . ASN A 1 189 ? -23.046 -4.858 46.582 1.00 94.25 189 ASN A O 1
ATOM 1486 N N . GLN A 1 190 ? -21.992 -3.010 45.858 1.00 95.94 190 GLN A N 1
ATOM 1487 C CA . GLN A 1 190 ? -22.121 -2.269 47.113 1.00 95.94 190 GLN A CA 1
ATOM 1488 C C . GLN A 1 190 ? -23.592 -2.050 47.475 1.00 95.94 190 GLN A C 1
ATOM 1490 O O . GLN A 1 190 ? -23.996 -2.323 48.607 1.00 95.94 190 GLN A O 1
ATOM 1495 N N . GLN A 1 191 ? -24.416 -1.653 46.505 1.00 95.12 191 GLN A N 1
ATOM 1496 C CA . GLN A 1 191 ? -25.852 -1.503 46.702 1.00 95.12 191 GLN A CA 1
ATOM 1497 C C . GLN A 1 191 ? -26.527 -2.839 47.053 1.00 95.12 191 GLN A C 1
ATOM 1499 O O . GLN A 1 191 ? -27.343 -2.894 47.973 1.00 95.12 191 GLN A O 1
ATOM 1504 N N . SER A 1 192 ? -26.136 -3.942 46.411 1.00 91.44 192 SER A N 1
ATOM 1505 C CA . SER A 1 192 ? -26.624 -5.284 46.750 1.00 91.44 192 SER A CA 1
ATOM 1506 C C . SER A 1 192 ? -26.263 -5.687 48.179 1.00 91.44 192 SER A C 1
ATOM 1508 O O . SER A 1 192 ? -27.083 -6.303 48.855 1.00 91.44 192 SER A O 1
ATOM 1510 N N . ARG A 1 193 ? -25.070 -5.334 48.676 1.00 92.31 193 ARG A N 1
ATOM 1511 C CA . ARG A 1 193 ? -24.683 -5.599 50.073 1.00 92.31 193 ARG A CA 1
ATOM 1512 C C . ARG A 1 193 ? -25.547 -4.817 51.058 1.00 92.31 193 ARG A C 1
ATOM 1514 O O . ARG A 1 193 ? -25.963 -5.377 52.069 1.00 92.31 193 ARG A O 1
ATOM 1521 N N . ILE A 1 194 ? -25.859 -3.557 50.751 1.00 94.00 194 ILE A N 1
ATOM 1522 C CA . ILE A 1 194 ? -26.774 -2.736 51.561 1.00 94.00 194 ILE A CA 1
ATOM 1523 C C . ILE A 1 194 ? -28.182 -3.350 51.559 1.00 94.00 194 ILE A C 1
ATOM 1525 O O . ILE A 1 194 ? -28.810 -3.474 52.613 1.00 94.00 194 ILE A O 1
ATOM 1529 N N . HIS A 1 195 ? -28.668 -3.802 50.399 1.00 89.25 195 HIS A N 1
ATOM 1530 C CA . HIS A 1 195 ? -29.947 -4.508 50.296 1.00 89.25 195 HIS A CA 1
ATOM 1531 C C . HIS A 1 195 ? -29.950 -5.833 51.061 1.00 89.25 195 HIS A C 1
ATOM 1533 O O . HIS A 1 195 ? -30.919 -6.155 51.739 1.00 89.25 195 HIS A O 1
ATOM 1539 N N . GLN A 1 196 ? -28.856 -6.588 51.027 1.00 89.12 196 GLN A N 1
ATOM 1540 C CA . GLN A 1 196 ? -28.743 -7.829 51.782 1.00 89.12 196 GLN A CA 1
ATOM 1541 C C . GLN A 1 196 ? -28.724 -7.568 53.294 1.00 89.12 196 GLN A C 1
ATOM 1543 O O . GLN A 1 196 ? -29.393 -8.281 54.035 1.00 89.12 196 GLN A O 1
ATOM 1548 N N . ALA A 1 197 ? -28.031 -6.521 53.753 1.00 91.62 197 ALA A N 1
ATOM 1549 C CA . ALA A 1 197 ? -28.023 -6.115 55.158 1.00 91.62 197 ALA A CA 1
ATOM 1550 C C . ALA A 1 197 ? -29.399 -5.623 55.645 1.00 91.62 197 ALA A C 1
ATOM 1552 O O . ALA A 1 197 ? -29.806 -5.905 56.770 1.00 91.62 197 ALA A O 1
ATOM 1553 N N . THR A 1 198 ? -30.149 -4.912 54.802 1.00 87.81 198 THR A N 1
ATOM 1554 C CA . THR A 1 198 ? -31.522 -4.495 55.133 1.00 87.81 198 THR A CA 1
ATOM 1555 C C . THR A 1 198 ? -32.491 -5.674 55.113 1.00 87.81 198 THR A C 1
ATOM 1557 O O . THR A 1 198 ? -33.325 -5.784 56.007 1.00 87.81 198 THR A O 1
ATOM 1560 N N . LEU A 1 199 ? -32.351 -6.611 54.170 1.00 81.00 199 LEU A N 1
ATOM 1561 C CA . LEU A 1 199 ? -33.139 -7.844 54.160 1.00 81.00 199 LEU A CA 1
ATOM 1562 C C . LEU A 1 199 ? -32.870 -8.708 55.392 1.00 81.00 199 LEU A C 1
ATOM 1564 O O . LEU A 1 199 ? -33.819 -9.213 55.979 1.00 81.00 199 LEU A O 1
ATOM 1568 N N . THR A 1 200 ? -31.619 -8.862 55.833 1.00 87.44 200 THR A N 1
ATOM 1569 C CA . THR A 1 200 ? -31.318 -9.625 57.056 1.00 87.44 200 THR A CA 1
ATOM 1570 C C . THR A 1 200 ? -31.898 -8.953 58.303 1.00 87.44 200 THR A C 1
ATOM 1572 O O . THR A 1 200 ? -32.410 -9.651 59.177 1.00 87.44 200 THR A O 1
ATOM 1575 N N . GLN A 1 201 ? -31.917 -7.617 58.368 1.00 86.69 201 GLN A N 1
ATOM 1576 C CA . GLN A 1 201 ? -32.618 -6.875 59.425 1.00 86.69 201 GLN A CA 1
ATOM 1577 C C . GLN A 1 201 ? -34.142 -7.061 59.364 1.00 86.69 201 GLN A C 1
ATOM 1579 O O . GLN A 1 201 ? -34.782 -7.282 60.395 1.00 86.69 201 GLN A O 1
ATOM 1584 N N . LEU A 1 202 ? -34.734 -7.028 58.167 1.00 78.81 202 LEU A N 1
ATOM 1585 C CA . LEU A 1 202 ? -36.156 -7.317 57.980 1.00 78.81 202 LEU A CA 1
ATOM 1586 C C . LEU A 1 202 ? -36.486 -8.759 58.374 1.00 78.81 202 LEU A C 1
ATOM 1588 O O . LEU A 1 202 ? -37.470 -8.992 59.059 1.00 78.81 202 LEU A O 1
ATOM 1592 N N . PHE A 1 203 ? -35.643 -9.735 58.042 1.00 79.50 203 PHE A N 1
ATOM 1593 C CA . PHE A 1 203 ? -35.844 -11.107 58.501 1.00 79.50 203 PHE A CA 1
ATOM 1594 C C . PHE A 1 203 ? -35.713 -11.241 60.018 1.00 79.50 203 PHE A C 1
ATOM 1596 O O . PHE A 1 203 ? -36.514 -11.949 60.619 1.00 79.50 203 PHE A O 1
ATOM 1603 N N . ALA A 1 204 ? -34.774 -10.538 60.657 1.00 81.81 204 ALA A N 1
ATOM 1604 C CA . ALA A 1 204 ? -34.650 -10.541 62.113 1.00 81.81 204 ALA A CA 1
ATOM 1605 C C . ALA A 1 204 ? -35.903 -9.965 62.802 1.00 81.81 204 ALA A C 1
ATOM 1607 O O . ALA A 1 204 ? -36.390 -10.536 63.780 1.00 81.81 204 ALA A O 1
ATOM 1608 N N . THR A 1 205 ? -36.464 -8.877 62.266 1.00 79.06 205 THR A N 1
ATOM 1609 C CA . THR A 1 205 ? -37.708 -8.271 62.780 1.00 79.06 205 THR A CA 1
ATOM 1610 C C . THR A 1 205 ? -38.928 -9.149 62.504 1.00 79.06 205 THR A C 1
ATOM 1612 O O . THR A 1 205 ? -39.681 -9.447 63.425 1.00 79.06 205 THR A O 1
ATOM 1615 N N . VAL A 1 206 ? -39.068 -9.689 61.290 1.00 74.69 206 VAL A N 1
ATOM 1616 C CA . VAL A 1 206 ? -40.139 -10.636 60.937 1.00 74.69 206 VAL A CA 1
ATOM 1617 C C . VAL A 1 206 ? -40.056 -11.915 61.770 1.00 74.69 206 VAL A C 1
ATOM 1619 O O . VAL A 1 206 ? -41.080 -12.497 62.120 1.00 74.69 206 VAL A O 1
ATOM 1622 N N . GLN A 1 207 ? -38.857 -12.377 62.125 1.00 77.56 207 GLN A N 1
ATOM 1623 C CA . GLN A 1 207 ? -38.697 -13.534 62.999 1.00 77.56 207 GLN A CA 1
ATOM 1624 C C . GLN A 1 207 ? -39.167 -13.225 64.427 1.00 77.56 207 GLN A C 1
ATOM 1626 O O . GLN A 1 207 ? -39.835 -14.069 65.028 1.00 77.56 207 GLN A O 1
ATOM 1631 N N . ALA A 1 208 ? -38.897 -12.021 64.943 1.00 76.00 208 ALA A N 1
ATOM 1632 C CA . ALA A 1 208 ? -39.452 -11.558 66.215 1.00 76.00 208 ALA A CA 1
ATOM 1633 C C . ALA A 1 208 ? -40.988 -11.453 66.159 1.00 76.00 208 ALA A C 1
ATOM 1635 O O . ALA A 1 208 ? -41.671 -11.965 67.050 1.00 76.00 208 ALA A O 1
ATOM 1636 N N . ASP A 1 209 ? -41.539 -10.918 65.069 1.00 74.00 209 ASP A N 1
ATOM 1637 C CA . ASP A 1 209 ? -42.987 -10.845 64.848 1.00 74.00 209 ASP A CA 1
ATOM 1638 C C . ASP A 1 209 ? -43.617 -12.233 64.699 1.00 74.00 209 ASP A C 1
ATOM 1640 O O . ASP A 1 209 ? -44.713 -12.485 65.195 1.00 74.00 209 ASP A O 1
ATOM 1644 N N . SER A 1 210 ? -42.916 -13.185 64.082 1.00 71.69 210 SER A N 1
ATOM 1645 C CA . SER A 1 210 ? -43.370 -14.573 63.978 1.00 71.69 210 SER A CA 1
ATOM 1646 C C . SER A 1 210 ? -43.430 -15.246 65.349 1.00 71.69 210 SER A C 1
ATOM 1648 O O . SER A 1 210 ? -44.352 -16.019 65.616 1.00 71.69 210 SER A O 1
ATOM 1650 N N . VAL A 1 211 ? -42.484 -14.946 66.246 1.00 74.56 211 VAL A N 1
ATOM 1651 C CA . VAL A 1 211 ? -42.529 -15.415 67.639 1.00 74.56 211 VAL A CA 1
ATOM 1652 C C . VAL A 1 211 ? -43.710 -14.783 68.377 1.00 74.56 211 VAL A C 1
ATOM 1654 O O . VAL A 1 211 ? -44.462 -15.510 69.029 1.00 74.56 211 VAL A O 1
ATOM 1657 N N . LEU A 1 212 ? -43.938 -13.477 68.217 1.00 75.19 212 LEU A N 1
ATOM 1658 C CA . LEU A 1 212 ? -45.088 -12.780 68.801 1.00 75.19 212 LEU A CA 1
ATOM 1659 C C . LEU A 1 212 ? -46.420 -13.364 68.302 1.00 75.19 212 LEU A C 1
ATOM 1661 O O . LEU A 1 212 ? -47.288 -13.693 69.108 1.00 75.19 212 LEU A O 1
ATOM 1665 N N . LEU A 1 213 ? -46.570 -13.561 66.990 1.00 72.00 213 LEU A N 1
ATOM 1666 C CA . LEU A 1 213 ? -47.766 -14.145 66.379 1.00 72.00 213 LEU A CA 1
ATOM 1667 C C . LEU A 1 213 ? -47.992 -15.591 66.822 1.00 72.00 213 LEU A C 1
ATOM 1669 O O . LEU A 1 213 ? -49.135 -15.989 67.042 1.00 72.00 213 LEU A O 1
ATOM 1673 N N . LYS A 1 214 ? -46.925 -16.376 67.012 1.00 78.25 214 LYS A N 1
ATOM 1674 C CA . LYS A 1 214 ? -47.028 -17.722 67.593 1.00 78.25 214 LYS A CA 1
ATOM 1675 C C . LYS A 1 214 ? -47.520 -17.670 69.036 1.00 78.25 214 LYS A C 1
ATOM 1677 O O . LYS A 1 214 ? -48.404 -18.446 69.381 1.00 78.25 214 LYS A O 1
ATOM 1682 N N . ILE A 1 215 ? -47.001 -16.760 69.863 1.00 77.06 215 ILE A N 1
ATOM 1683 C CA . ILE A 1 215 ? -47.462 -16.584 71.250 1.00 77.06 215 ILE A CA 1
ATOM 1684 C C . ILE A 1 215 ? -48.929 -16.152 71.267 1.00 77.06 215 ILE A C 1
ATOM 1686 O O . ILE A 1 215 ? -49.730 -16.763 71.969 1.00 77.06 215 ILE A O 1
ATOM 1690 N N . LEU A 1 216 ? -49.304 -15.163 70.454 1.00 72.00 216 LEU A N 1
ATOM 1691 C CA . LEU A 1 216 ? -50.682 -14.686 70.349 1.00 72.00 216 LEU A CA 1
ATOM 1692 C C . LEU A 1 216 ? -51.626 -15.804 69.881 1.00 72.00 216 LEU A C 1
ATOM 1694 O O . LEU A 1 216 ? -52.704 -15.973 70.443 1.00 72.00 216 LEU A O 1
ATOM 1698 N N . GLY A 1 217 ? -51.200 -16.613 68.908 1.00 80.00 217 GLY A N 1
ATOM 1699 C CA . GLY A 1 217 ? -51.941 -17.781 68.435 1.00 80.00 217 GLY A CA 1
ATOM 1700 C C . GLY A 1 217 ? -52.095 -18.866 69.504 1.00 80.00 217 GLY A C 1
ATOM 1701 O O . GLY A 1 217 ? -53.178 -19.429 69.654 1.00 80.00 217 GLY A O 1
ATOM 1702 N N . ILE A 1 218 ? -51.055 -19.137 70.297 1.00 78.00 218 ILE A N 1
ATOM 1703 C CA . ILE A 1 218 ? -51.130 -20.077 71.428 1.00 78.00 218 ILE A CA 1
ATOM 1704 C C . ILE A 1 218 ? -52.085 -19.542 72.501 1.00 78.00 218 ILE A C 1
ATOM 1706 O O . ILE A 1 218 ? -52.967 -20.264 72.955 1.00 78.00 218 ILE A O 1
ATOM 1710 N N . VAL A 1 219 ? -51.969 -18.266 72.870 1.00 77.62 219 VAL A N 1
ATOM 1711 C CA . VAL A 1 219 ? -52.864 -17.633 73.848 1.00 77.62 219 VAL A CA 1
ATOM 1712 C C . VAL A 1 219 ? -54.307 -17.677 73.354 1.00 77.62 219 VAL A C 1
ATOM 1714 O O . VAL A 1 219 ? -55.178 -18.117 74.095 1.00 77.62 219 VAL A O 1
ATOM 1717 N N . ALA A 1 220 ? -54.569 -17.322 72.096 1.00 78.56 220 ALA A N 1
ATOM 1718 C CA . ALA A 1 220 ? -55.906 -17.384 71.516 1.00 78.56 220 ALA A CA 1
ATOM 1719 C C . ALA A 1 220 ? -56.453 -18.820 71.474 1.00 78.56 220 ALA A C 1
ATOM 1721 O O . ALA A 1 220 ? -57.591 -19.050 71.867 1.00 78.56 220 ALA A O 1
ATOM 1722 N N . THR A 1 221 ? -55.654 -19.809 71.065 1.00 75.31 221 THR A N 1
ATOM 1723 C CA . THR A 1 221 ? -56.104 -21.213 71.006 1.00 75.31 221 THR A CA 1
ATOM 1724 C C . THR A 1 221 ? -56.328 -21.844 72.380 1.00 75.31 221 THR A C 1
ATOM 1726 O O . THR A 1 221 ? -57.147 -22.752 72.487 1.00 75.31 221 THR A O 1
ATOM 1729 N N . VAL A 1 222 ? -55.667 -21.360 73.434 1.00 74.00 222 VAL A N 1
ATOM 1730 C CA . VAL A 1 222 ? -55.884 -21.826 74.815 1.00 74.00 222 VAL A CA 1
ATOM 1731 C C . VAL A 1 222 ? -57.046 -21.087 75.483 1.00 74.00 222 VAL A C 1
ATOM 1733 O O . VAL A 1 222 ? -57.906 -21.719 76.098 1.00 74.00 222 VAL A O 1
ATOM 1736 N N . TYR A 1 223 ? -57.107 -19.760 75.353 1.00 73.44 223 TYR A N 1
ATOM 1737 C CA . TYR A 1 223 ? -58.124 -18.951 76.022 1.00 73.44 223 TYR A CA 1
ATOM 1738 C C . TYR A 1 223 ? -59.485 -19.018 75.337 1.00 73.44 223 TYR A C 1
ATOM 1740 O O . TYR A 1 223 ? -60.492 -18.989 76.030 1.00 73.44 223 TYR A O 1
ATOM 1748 N N . LEU A 1 224 ? -59.563 -19.155 74.013 1.00 73.62 224 LEU A N 1
ATOM 1749 C CA . LEU A 1 224 ? -60.845 -19.102 73.302 1.00 73.62 224 LEU A CA 1
ATOM 1750 C C . LEU A 1 224 ? -61.770 -20.296 73.627 1.00 73.62 224 LEU A C 1
ATOM 1752 O O . LEU A 1 224 ? -62.939 -20.059 73.942 1.00 73.62 224 LEU A O 1
ATOM 1756 N N . PRO A 1 225 ? -61.290 -21.557 73.685 1.00 68.31 225 PRO A N 1
ATOM 1757 C CA . PRO A 1 225 ? -62.085 -22.672 74.199 1.00 68.31 225 PRO A CA 1
ATOM 1758 C C . PRO A 1 225 ? -62.385 -22.533 75.694 1.00 68.31 225 PRO A C 1
ATOM 1760 O O . PRO A 1 225 ? -63.496 -22.832 76.122 1.00 68.31 225 PRO A O 1
ATOM 1763 N N . ALA A 1 226 ? -61.429 -22.045 76.495 1.00 67.94 226 ALA A N 1
ATOM 1764 C CA . ALA A 1 226 ? -61.628 -21.854 77.931 1.00 67.94 226 ALA A CA 1
ATOM 1765 C C . ALA A 1 226 ? -62.710 -20.802 78.225 1.00 67.94 226 ALA A C 1
ATOM 1767 O O . ALA A 1 226 ? -63.555 -21.012 79.092 1.00 67.94 226 ALA A O 1
ATOM 1768 N N . SER A 1 227 ? -62.743 -19.705 77.466 1.00 66.88 227 SER A N 1
ATOM 1769 C CA . SER A 1 227 ? -63.780 -18.677 77.539 1.00 66.88 227 SER A CA 1
ATOM 1770 C C . SER A 1 227 ? -65.131 -19.192 77.050 1.00 66.88 227 SER A C 1
ATOM 1772 O O . SER A 1 227 ? -66.142 -18.858 77.658 1.00 66.88 227 SER A O 1
ATOM 1774 N N . LEU A 1 228 ? -65.170 -20.042 76.016 1.00 64.88 228 LEU A N 1
ATOM 1775 C CA . LEU A 1 228 ? -66.401 -20.715 75.581 1.00 64.88 228 LEU A CA 1
ATOM 1776 C C . LEU A 1 228 ? -66.949 -21.663 76.654 1.00 64.88 228 LEU A C 1
ATOM 1778 O O . LEU A 1 228 ? -68.146 -21.637 76.924 1.00 64.88 228 LEU A O 1
ATOM 1782 N N . VAL A 1 229 ? -66.088 -22.441 77.316 1.00 67.50 229 VAL A N 1
ATOM 1783 C CA . VAL A 1 229 ? -66.486 -23.323 78.426 1.00 67.50 229 VAL A CA 1
ATOM 1784 C C . VAL A 1 229 ? -66.904 -22.514 79.651 1.00 67.50 229 VAL A C 1
ATOM 1786 O O . VAL A 1 229 ? -67.890 -22.863 80.287 1.00 67.50 229 VAL A O 1
ATOM 1789 N N . ALA A 1 230 ? -66.213 -21.417 79.972 1.00 62.50 230 ALA A N 1
ATOM 1790 C CA . ALA A 1 230 ? -66.591 -20.524 81.066 1.00 62.50 230 ALA A CA 1
ATOM 1791 C C . ALA A 1 230 ? -67.914 -19.790 80.788 1.00 62.50 230 ALA A C 1
ATOM 1793 O O . ALA A 1 230 ? -68.717 -19.595 81.699 1.00 62.50 230 ALA A O 1
ATOM 1794 N N . ALA A 1 231 ? -68.174 -19.410 79.535 1.00 61.81 231 ALA A N 1
ATOM 1795 C CA . ALA A 1 231 ? -69.443 -18.825 79.122 1.00 61.81 231 ALA A CA 1
ATOM 1796 C C . ALA A 1 231 ? -70.568 -19.874 79.136 1.00 61.81 231 ALA A C 1
ATOM 1798 O O . ALA A 1 231 ? -71.638 -19.611 79.688 1.00 61.81 231 ALA A O 1
ATOM 1799 N N . GLN A 1 232 ? -70.330 -21.086 78.621 1.00 57.59 232 GLN A N 1
ATOM 1800 C CA . GLN A 1 232 ? -71.306 -22.177 78.698 1.00 57.59 232 GLN A CA 1
ATOM 1801 C C . GLN A 1 232 ? -71.572 -22.595 80.145 1.00 57.59 232 GLN A C 1
ATOM 1803 O O . GLN A 1 232 ? -72.730 -22.755 80.511 1.00 57.59 232 GLN A O 1
ATOM 1808 N N . SER A 1 233 ? -70.560 -22.695 81.008 1.00 56.75 233 SER A N 1
ATOM 1809 C CA . SER A 1 233 ? -70.771 -23.056 82.411 1.00 56.75 233 SER A CA 1
ATOM 1810 C C . SER A 1 233 ? -71.542 -21.974 83.167 1.00 56.75 233 SER A C 1
ATOM 1812 O O . SER A 1 233 ? -72.457 -22.320 83.904 1.00 56.75 233 SER A O 1
ATOM 1814 N N . LYS A 1 234 ? -71.304 -20.677 82.914 1.00 53.31 234 LYS A N 1
ATOM 1815 C CA . LYS A 1 234 ? -72.142 -19.594 83.470 1.00 53.31 2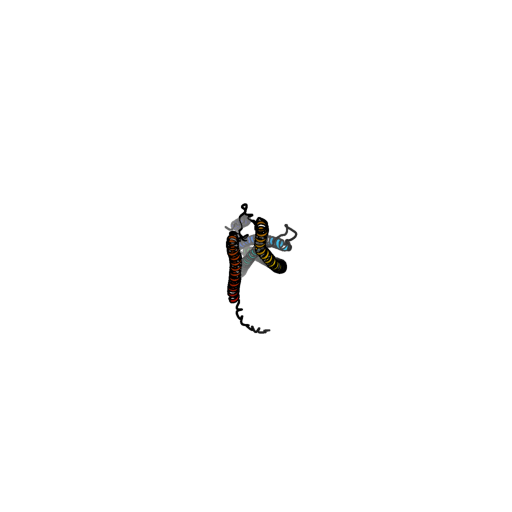34 LYS A CA 1
ATOM 1816 C C . LYS A 1 234 ? -73.593 -19.650 82.986 1.00 53.31 234 LYS A C 1
ATOM 1818 O O . LYS A 1 234 ? -74.502 -19.395 83.770 1.00 53.31 234 LYS A O 1
ATOM 1823 N N . THR A 1 235 ? -73.815 -19.995 81.719 1.00 52.50 235 THR A N 1
ATOM 1824 C CA . THR A 1 235 ? -75.169 -20.029 81.139 1.00 52.50 235 THR A CA 1
ATOM 1825 C C . THR A 1 235 ? -75.940 -21.284 81.564 1.00 52.50 235 THR A C 1
ATOM 1827 O O . THR A 1 235 ? -77.154 -21.232 81.729 1.00 52.50 235 THR A O 1
ATOM 1830 N N . VAL A 1 236 ? -75.245 -22.398 81.820 1.00 54.34 236 VAL A N 1
ATOM 1831 C CA . VAL A 1 236 ? -75.869 -23.675 82.201 1.00 54.34 236 VAL A CA 1
ATOM 1832 C C . VAL A 1 236 ? -76.015 -23.813 83.725 1.00 54.34 236 VAL A C 1
ATOM 1834 O O . VAL A 1 236 ? -77.021 -24.343 84.182 1.00 54.34 236 VAL A O 1
ATOM 1837 N N . PHE A 1 237 ? -75.107 -23.257 84.539 1.00 50.97 237 PHE A N 1
ATOM 1838 C CA . PHE A 1 237 ? -75.262 -23.262 86.005 1.00 50.97 237 PHE A CA 1
ATOM 1839 C C . PHE A 1 237 ? -76.248 -22.217 86.544 1.00 50.97 237 PHE A C 1
ATOM 1841 O O . PHE A 1 237 ? -76.649 -22.312 87.702 1.00 50.97 237 PHE A O 1
ATOM 1848 N N . SER A 1 238 ? -76.676 -21.244 85.734 1.00 45.59 238 SER A N 1
ATOM 1849 C CA . SER A 1 238 ? -77.698 -20.275 86.153 1.00 45.59 238 SER A CA 1
ATOM 1850 C C . SER A 1 238 ? -79.139 -20.778 85.980 1.00 45.59 238 SER A C 1
ATOM 1852 O O . SER A 1 238 ? -80.067 -20.055 86.342 1.00 45.59 238 SER A O 1
ATOM 1854 N N . SER A 1 239 ? -79.362 -21.987 85.449 1.00 48.56 239 SER A N 1
ATOM 1855 C CA . SER A 1 239 ? -80.708 -22.533 85.256 1.00 48.56 239 SER A CA 1
ATOM 1856 C C . SER A 1 239 ? -80.905 -23.812 86.078 1.00 48.56 239 SER A C 1
ATOM 1858 O O . SER A 1 239 ? -80.445 -24.887 85.714 1.00 48.56 239 SER A O 1
ATOM 1860 N N . ASN A 1 240 ? -81.616 -23.676 87.202 1.00 51.50 240 ASN A N 1
ATOM 1861 C CA . ASN A 1 240 ? -82.280 -24.754 87.949 1.00 51.50 240 ASN A CA 1
ATOM 1862 C C . ASN A 1 240 ? -81.416 -25.880 88.564 1.00 51.50 240 ASN A C 1
ATOM 1864 O O . ASN A 1 240 ? -81.743 -27.055 88.416 1.00 51.50 240 ASN A O 1
ATOM 1868 N N . LEU A 1 241 ? -80.387 -25.561 89.361 1.00 47.94 241 LEU A N 1
ATOM 1869 C CA . LEU A 1 241 ? -79.691 -26.594 90.156 1.00 47.94 241 LEU A CA 1
ATOM 1870 C C . LEU A 1 241 ? -80.326 -26.891 91.532 1.00 47.94 241 LEU A C 1
ATOM 1872 O O . LEU A 1 241 ? -79.801 -27.716 92.276 1.00 47.94 241 LEU A O 1
ATOM 1876 N N . ILE A 1 242 ? -81.442 -26.250 91.898 1.00 47.72 242 ILE A N 1
ATOM 1877 C CA . ILE A 1 242 ? -82.140 -26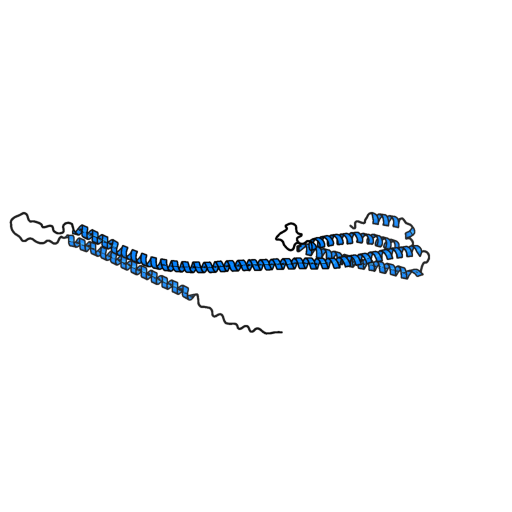.544 93.159 1.00 47.72 242 ILE A CA 1
ATOM 1878 C C . ILE A 1 242 ? -83.648 -26.594 92.910 1.00 47.72 242 ILE A C 1
ATOM 1880 O O . ILE A 1 242 ? -84.352 -25.595 93.029 1.00 47.72 242 ILE A O 1
ATOM 1884 N N . GLN A 1 243 ? -84.153 -27.772 92.546 1.00 49.03 243 GLN A N 1
ATOM 1885 C CA . GLN A 1 243 ? -85.588 -28.037 92.540 1.00 49.03 243 GLN A CA 1
ATOM 1886 C C . GLN A 1 243 ? -85.971 -28.589 93.919 1.00 49.03 243 GLN A C 1
ATOM 1888 O O . GLN A 1 243 ? -85.736 -29.757 94.225 1.00 49.03 243 GLN A O 1
ATOM 1893 N N . TYR A 1 244 ? -86.522 -27.734 94.782 1.00 51.56 244 TYR A N 1
ATOM 1894 C CA . TYR A 1 244 ? -87.148 -28.175 96.027 1.00 51.56 244 TYR A CA 1
ATOM 1895 C C . TYR A 1 244 ? -88.460 -28.883 95.678 1.00 51.56 244 TYR A C 1
ATOM 1897 O O . TYR A 1 244 ? -89.437 -28.239 95.300 1.00 51.56 244 TYR A O 1
ATOM 1905 N N . VAL A 1 245 ? -88.492 -30.211 95.782 1.00 51.91 245 VAL A N 1
ATOM 1906 C CA . VAL A 1 245 ? -89.739 -30.972 95.647 1.00 51.91 245 VAL A CA 1
ATOM 1907 C C . VAL A 1 245 ? -90.523 -30.807 96.947 1.00 51.91 245 VAL A C 1
ATOM 1909 O O . VAL A 1 245 ? -90.282 -31.505 97.931 1.00 51.91 245 VAL A O 1
ATOM 1912 N N . ALA A 1 246 ? -91.438 -29.840 96.976 1.00 50.69 246 ALA A N 1
ATOM 1913 C CA . ALA A 1 246 ? -92.412 -29.722 98.050 1.00 50.69 246 ALA A CA 1
ATOM 1914 C C . ALA A 1 246 ? -93.434 -30.861 97.912 1.00 50.69 246 ALA A C 1
ATOM 1916 O O . ALA A 1 246 ? -94.224 -30.896 96.969 1.00 50.69 246 ALA A O 1
ATOM 1917 N N . ALA A 1 247 ? -93.393 -31.813 98.843 1.00 48.06 247 ALA A N 1
ATOM 1918 C CA . ALA A 1 247 ? -94.366 -32.890 98.934 1.00 48.06 247 ALA A CA 1
ATOM 1919 C C . ALA A 1 247 ? -95.733 -32.317 99.340 1.00 48.06 247 ALA A C 1
ATOM 1921 O O . ALA A 1 247 ? -95.962 -31.971 100.497 1.00 48.06 247 ALA A O 1
ATOM 1922 N N . ALA A 1 248 ? -96.652 -32.217 98.384 1.00 51.62 248 ALA A N 1
ATOM 1923 C CA . ALA A 1 248 ? -98.054 -31.941 98.658 1.00 51.62 248 ALA A CA 1
ATOM 1924 C C . ALA A 1 248 ? -98.766 -33.239 99.078 1.00 51.62 248 ALA A C 1
ATOM 1926 O O . ALA A 1 248 ? -99.498 -33.821 98.286 1.00 51.62 248 ALA A O 1
ATOM 1927 N N . SER A 1 249 ? -98.524 -33.721 100.302 1.00 45.53 249 SER A N 1
ATOM 1928 C CA . SER A 1 249 ? -99.501 -34.538 101.044 1.00 45.53 249 SER A CA 1
ATOM 1929 C C . SER A 1 249 ? -99.101 -34.685 102.524 1.00 45.53 249 SER A C 1
ATOM 1931 O O . SER A 1 249 ? -97.919 -34.893 102.813 1.00 45.53 249 SER A O 1
ATOM 1933 N N . PRO A 1 250 ? -100.043 -34.569 103.480 1.00 54.06 250 PRO A N 1
ATOM 1934 C CA . PRO A 1 250 ? -99.747 -34.373 104.890 1.00 54.06 250 PRO A CA 1
ATOM 1935 C C . PRO A 1 250 ? -99.681 -35.703 105.643 1.00 54.06 2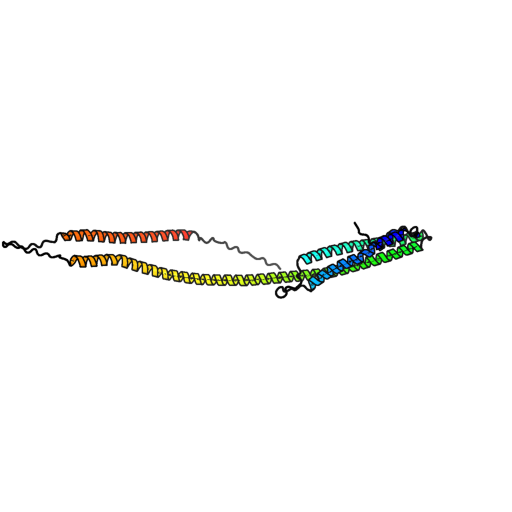50 PRO A C 1
ATOM 1937 O O . PRO A 1 250 ? -100.590 -36.037 106.389 1.00 54.06 250 PRO A O 1
ATOM 1940 N N . THR A 1 251 ? -98.592 -36.447 105.496 1.00 55.34 251 THR A N 1
ATOM 1941 C CA . THR A 1 251 ? -98.184 -37.430 106.513 1.00 55.34 251 THR A CA 1
ATOM 1942 C C . THR A 1 251 ? -96.700 -37.725 106.356 1.00 55.34 251 THR A C 1
ATOM 1944 O O . THR A 1 251 ? -96.302 -38.583 105.579 1.00 55.34 251 THR A O 1
ATOM 1947 N N . ALA A 1 252 ? -95.930 -36.898 107.066 1.00 52.28 252 ALA A N 1
ATOM 1948 C CA . ALA A 1 252 ? -94.605 -37.110 107.645 1.00 52.28 252 ALA A CA 1
ATOM 1949 C C . ALA A 1 252 ? -93.655 -38.115 106.968 1.00 52.28 252 ALA A C 1
ATOM 1951 O O . ALA A 1 252 ? -93.837 -39.314 107.123 1.00 52.28 252 ALA A O 1
ATOM 1952 N N . GLU A 1 253 ? -92.571 -37.594 106.376 1.00 52.53 253 GLU A N 1
ATOM 1953 C CA . GLU A 1 253 ? -91.211 -38.170 106.386 1.00 52.53 253 GLU A CA 1
ATOM 1954 C C . GLU A 1 253 ? -90.176 -37.111 105.908 1.00 52.53 253 GLU A C 1
ATOM 1956 O O . GLU A 1 253 ? -90.553 -36.138 105.244 1.00 52.53 253 GLU A O 1
ATOM 1961 N N . PRO A 1 254 ? -88.888 -37.216 106.302 1.00 51.66 254 PRO A N 1
ATOM 1962 C CA . PRO A 1 254 ? -87.912 -36.122 106.243 1.00 51.66 254 PRO A CA 1
ATOM 1963 C C . PRO A 1 254 ? -87.454 -35.762 104.819 1.00 51.66 254 PRO A C 1
ATOM 1965 O O . PRO A 1 254 ? -87.167 -36.623 103.989 1.00 51.66 254 PRO A O 1
ATOM 1968 N N . GLN A 1 255 ? -87.330 -34.454 104.558 1.00 51.06 255 GLN A N 1
ATOM 1969 C CA . GLN A 1 255 ? -86.848 -33.887 103.295 1.00 51.06 255 GLN A CA 1
ATOM 1970 C C . GLN A 1 255 ? -85.471 -34.453 102.922 1.00 51.06 255 GLN A C 1
ATOM 1972 O O . GLN A 1 255 ? -84.459 -34.163 103.561 1.00 51.06 255 GLN A O 1
ATOM 1977 N N . ARG A 1 256 ? -85.429 -35.259 101.860 1.00 48.44 256 ARG A N 1
ATOM 1978 C CA . ARG A 1 256 ? -84.202 -35.868 101.348 1.00 48.44 256 ARG A CA 1
ATOM 1979 C C . ARG A 1 256 ? -83.618 -34.967 100.260 1.00 48.44 256 ARG A C 1
ATOM 1981 O O . ARG A 1 256 ? -84.218 -34.804 99.202 1.00 48.44 256 ARG A O 1
ATOM 1988 N N . LEU A 1 257 ? -82.447 -34.386 100.517 1.00 50.78 257 LEU A N 1
ATOM 1989 C CA . LEU A 1 257 ? -81.612 -33.742 99.499 1.00 50.78 257 LEU A CA 1
ATOM 1990 C C . LEU A 1 257 ? -81.223 -34.797 98.456 1.00 50.78 257 LEU A C 1
ATOM 1992 O O . LEU A 1 257 ? -80.370 -35.647 98.709 1.00 50.78 257 LEU A O 1
ATOM 1996 N N . VAL A 1 258 ? -81.879 -34.778 97.298 1.00 53.41 258 VAL A N 1
ATOM 1997 C CA . VAL A 1 258 ? -81.531 -35.656 96.179 1.00 53.41 258 VAL A CA 1
ATOM 1998 C C . VAL A 1 258 ? -80.553 -34.900 95.291 1.00 53.41 258 VAL A C 1
ATOM 2000 O O . VAL A 1 258 ? -80.895 -33.877 94.700 1.00 53.41 258 VAL A O 1
ATOM 2003 N N . LEU A 1 259 ? -79.318 -35.400 95.217 1.00 53.12 259 LEU A N 1
ATOM 2004 C CA . LEU A 1 259 ? -78.337 -34.933 94.245 1.00 53.12 259 LEU A CA 1
ATOM 2005 C C . LEU A 1 259 ? -78.943 -35.103 92.846 1.00 53.12 259 LEU A C 1
ATOM 2007 O O . LEU A 1 259 ? -79.336 -36.213 92.483 1.00 53.12 259 LEU A O 1
ATOM 2011 N N . SER A 1 260 ? -79.033 -34.016 92.074 1.00 57.19 260 SER A N 1
ATOM 2012 C CA . SER A 1 260 ? -79.541 -34.081 90.703 1.00 57.19 260 SER A CA 1
ATOM 2013 C C . SER A 1 260 ? -78.747 -35.137 89.916 1.00 57.19 260 SER A C 1
ATOM 2015 O O . SER A 1 260 ? -77.514 -35.045 89.848 1.00 57.19 260 SER A O 1
ATOM 2017 N N . PRO A 1 261 ? -79.412 -36.129 89.292 1.00 64.12 261 PRO A N 1
ATOM 2018 C CA . PRO A 1 261 ? -78.744 -37.187 88.529 1.00 64.12 261 PRO A CA 1
ATOM 2019 C C . PRO A 1 261 ? -77.932 -36.654 87.332 1.00 64.12 261 PRO A C 1
ATOM 2021 O O . PRO A 1 261 ? -77.145 -37.389 86.742 1.00 64.12 261 PRO A O 1
ATOM 2024 N N . GLN A 1 262 ? -78.053 -35.363 87.007 1.00 62.59 262 GLN A N 1
ATOM 2025 C CA . GLN A 1 262 ? -77.317 -34.691 85.935 1.00 62.59 262 GLN A CA 1
ATOM 2026 C C . GLN A 1 262 ? -75.868 -34.310 86.299 1.00 62.59 262 GLN A C 1
ATOM 2028 O O . GLN A 1 262 ? -75.118 -33.852 85.434 1.00 62.59 262 GLN A O 1
ATOM 2033 N N . PHE A 1 263 ? -75.420 -34.528 87.542 1.00 70.25 263 PHE A N 1
ATOM 2034 C CA . PHE A 1 263 ? -74.011 -34.320 87.909 1.00 70.25 263 PHE A CA 1
ATOM 2035 C C . PHE A 1 263 ? -73.063 -35.203 87.077 1.00 70.25 263 PHE A C 1
ATOM 2037 O O . PHE A 1 263 ? -72.006 -34.757 86.626 1.00 70.25 263 PHE A O 1
ATOM 2044 N N . TRP A 1 264 ? -73.475 -36.441 86.789 1.00 77.00 264 TRP A N 1
ATOM 2045 C CA . TRP A 1 264 ? -72.677 -37.370 85.989 1.00 77.00 264 TRP A CA 1
ATOM 2046 C C . TRP A 1 264 ? -72.497 -36.913 84.545 1.00 77.00 264 TRP A C 1
ATOM 2048 O O . TRP A 1 264 ? -71.422 -37.108 83.987 1.00 77.00 264 TRP A O 1
ATOM 2058 N N . THR A 1 265 ? -73.481 -36.234 83.953 1.00 75.31 265 THR A N 1
ATOM 2059 C CA . THR A 1 265 ? -73.345 -35.662 82.605 1.00 75.31 265 THR A CA 1
ATOM 2060 C C . THR A 1 265 ? -72.300 -34.545 82.540 1.00 75.31 265 THR A C 1
ATOM 2062 O O . THR A 1 265 ? -71.620 -34.412 81.524 1.00 75.31 265 THR A O 1
ATOM 2065 N N . TYR A 1 266 ? -72.091 -33.788 83.623 1.00 68.56 266 TYR A N 1
ATOM 2066 C CA . TYR A 1 266 ? -71.032 -32.773 83.688 1.00 68.56 266 TYR A CA 1
ATOM 2067 C C . TYR A 1 266 ? -69.640 -33.410 83.745 1.00 68.56 266 TYR A C 1
ATOM 2069 O O . TYR A 1 266 ? -68.738 -33.034 82.994 1.00 68.56 266 TYR A O 1
ATOM 2077 N N . VAL A 1 267 ? -69.465 -34.421 84.598 1.00 77.12 267 VAL A N 1
ATOM 2078 C CA . VAL A 1 267 ? -68.204 -35.171 84.664 1.00 77.12 267 VAL A CA 1
ATOM 2079 C C . VAL A 1 267 ? -67.944 -35.869 83.326 1.00 77.12 267 VAL A C 1
ATOM 2081 O O . VAL A 1 267 ? -66.853 -35.751 82.781 1.00 77.12 267 VAL A O 1
ATOM 2084 N N . ALA A 1 268 ? -68.964 -36.491 82.731 1.00 79.88 268 ALA A N 1
ATOM 2085 C CA . ALA A 1 268 ? -68.852 -37.188 81.453 1.00 79.88 268 ALA A CA 1
ATOM 2086 C C . ALA A 1 268 ? -68.544 -36.269 80.259 1.00 79.88 268 ALA A C 1
ATOM 2088 O O . ALA A 1 268 ? -68.001 -36.751 79.273 1.00 79.88 268 ALA A O 1
ATOM 2089 N N . THR A 1 269 ? -68.853 -34.970 80.325 1.00 77.31 269 THR A N 1
ATOM 2090 C CA . THR A 1 269 ? -68.560 -34.010 79.241 1.00 77.31 269 THR A CA 1
ATOM 2091 C C . THR A 1 269 ? -67.278 -33.212 79.476 1.00 77.31 269 THR A C 1
ATOM 2093 O O . THR A 1 269 ? -66.532 -32.964 78.530 1.00 77.31 269 THR A O 1
ATOM 2096 N N . SER A 1 270 ? -66.956 -32.863 80.724 1.00 76.56 270 SER A N 1
ATOM 2097 C CA . SER A 1 270 ? -65.730 -32.120 81.054 1.00 76.56 270 SER A CA 1
ATOM 2098 C C . SER A 1 270 ? -64.458 -32.960 80.902 1.00 76.56 270 SER A C 1
ATOM 2100 O O . SER A 1 270 ? -63.463 -32.467 80.372 1.00 76.56 270 SER A O 1
ATOM 2102 N N . LEU A 1 271 ? -64.487 -34.235 81.301 1.00 80.19 271 LEU A N 1
ATOM 2103 C CA . LEU A 1 271 ? -63.333 -35.138 81.222 1.00 80.19 271 LEU A CA 1
ATOM 2104 C C . LEU A 1 271 ? -62.839 -35.374 79.781 1.00 80.19 271 LEU A C 1
ATOM 2106 O O . LEU A 1 271 ? -61.638 -35.221 79.550 1.00 80.19 271 LEU A O 1
ATOM 2110 N N . PRO A 1 272 ? -63.700 -35.671 78.783 1.00 82.69 272 PRO A N 1
ATOM 2111 C CA . PRO A 1 272 ? -63.247 -35.802 77.401 1.00 82.69 272 PRO A CA 1
ATOM 2112 C C . PRO A 1 272 ? -62.825 -34.466 76.795 1.00 82.69 272 PRO A C 1
ATOM 2114 O O . PRO A 1 272 ? -61.884 -34.448 76.010 1.00 82.69 272 PRO A O 1
ATOM 2117 N N . LEU A 1 273 ? -63.445 -33.343 77.176 1.00 76.50 273 LEU A N 1
ATOM 2118 C CA . LEU A 1 273 ? -63.022 -32.032 76.684 1.00 76.50 273 LEU A CA 1
ATOM 2119 C C . LEU A 1 273 ? -61.632 -31.653 77.220 1.00 76.50 273 LEU A C 1
ATOM 2121 O O . LEU A 1 273 ? -60.797 -31.156 76.467 1.00 76.50 273 LEU A O 1
ATOM 2125 N N . MET A 1 274 ? -61.351 -31.956 78.491 1.00 83.19 274 MET A N 1
ATOM 2126 C CA . MET A 1 274 ? -60.026 -31.788 79.091 1.00 83.19 274 MET A CA 1
ATOM 2127 C C . MET A 1 274 ? -59.002 -32.762 78.493 1.00 83.19 274 MET A C 1
ATOM 2129 O O . MET A 1 274 ? -57.855 -32.393 78.250 1.00 83.19 274 MET A O 1
ATOM 2133 N N . GLY A 1 275 ? -59.422 -33.993 78.192 1.00 86.12 275 GLY A N 1
ATOM 2134 C CA . GLY A 1 275 ? -58.609 -34.958 77.456 1.00 86.12 275 GLY A CA 1
ATOM 2135 C C . GLY A 1 275 ? -58.271 -34.476 76.043 1.00 86.12 275 GLY A C 1
ATOM 2136 O O . GLY A 1 275 ? -57.124 -34.589 75.621 1.00 86.12 275 GLY A O 1
ATOM 2137 N N . LEU A 1 276 ? -59.234 -33.883 75.332 1.00 84.50 276 LEU A N 1
ATOM 2138 C CA . LEU A 1 276 ? -59.054 -33.345 73.984 1.00 84.50 276 LEU A CA 1
ATOM 2139 C C . LEU A 1 276 ? -58.093 -32.152 73.979 1.00 84.50 276 LEU A C 1
ATOM 2141 O O . LEU A 1 276 ? -57.212 -32.079 73.124 1.00 84.50 276 LEU A O 1
ATOM 2145 N N . THR A 1 277 ? -58.220 -31.233 74.939 1.00 80.69 277 THR A N 1
ATOM 2146 C CA . THR A 1 277 ? -57.309 -30.086 75.041 1.00 80.69 277 THR A CA 1
ATOM 2147 C C . THR A 1 277 ? -55.891 -30.529 75.391 1.00 80.69 277 THR A C 1
ATOM 2149 O O . THR A 1 277 ? -54.951 -30.073 74.741 1.00 80.69 277 THR A O 1
ATOM 2152 N N . LEU A 1 278 ? -55.715 -31.478 76.319 1.00 81.62 278 LEU A N 1
ATOM 2153 C CA . LEU A 1 278 ? -54.409 -32.090 76.604 1.00 81.62 278 LEU A CA 1
ATOM 2154 C C . LEU A 1 278 ? -53.837 -32.848 75.399 1.00 81.62 278 LEU A C 1
ATOM 2156 O O . LEU A 1 278 ? -52.650 -32.737 75.100 1.00 81.62 278 LEU A O 1
ATOM 2160 N N . ALA A 1 279 ? -54.665 -33.595 74.670 1.00 85.12 279 ALA A N 1
ATOM 2161 C CA . ALA A 1 279 ? -54.230 -34.304 73.472 1.00 85.12 279 ALA A CA 1
ATOM 2162 C C . ALA A 1 279 ? -53.765 -33.327 72.382 1.00 85.12 279 ALA A C 1
ATOM 2164 O O . ALA A 1 279 ? -52.712 -33.538 71.782 1.00 85.12 279 ALA A O 1
ATOM 2165 N N . CYS A 1 280 ? -54.495 -32.228 72.168 1.00 81.81 280 CYS A N 1
ATOM 2166 C CA . CYS A 1 280 ? -54.104 -31.174 71.235 1.00 81.81 280 CYS A CA 1
ATOM 2167 C C . CYS A 1 280 ? -52.798 -30.484 71.648 1.00 81.81 280 CYS A C 1
ATOM 2169 O O . CYS A 1 280 ? -51.918 -30.311 70.803 1.00 81.81 280 CYS A O 1
ATOM 2171 N N . THR A 1 281 ? -52.622 -30.126 72.924 1.00 80.62 281 THR A N 1
ATOM 2172 C CA . THR A 1 281 ? -51.382 -29.475 73.386 1.00 80.62 281 THR A CA 1
ATOM 2173 C C . THR A 1 281 ? -50.178 -30.405 73.258 1.00 80.62 281 THR A C 1
ATOM 2175 O O . THR A 1 281 ? -49.145 -29.998 72.725 1.00 80.62 281 THR A O 1
ATOM 2178 N N . LEU A 1 282 ? -50.318 -31.680 73.635 1.00 86.00 282 LEU A N 1
ATOM 2179 C CA . LEU A 1 282 ? -49.262 -32.682 73.474 1.00 86.00 282 LEU A CA 1
ATOM 2180 C C . LEU A 1 282 ? -48.958 -32.981 71.999 1.00 86.00 282 LEU A C 1
ATOM 2182 O O . LEU A 1 282 ? -47.797 -33.194 71.641 1.00 86.00 282 LEU A O 1
ATOM 2186 N N . PHE A 1 283 ? -49.971 -32.991 71.129 1.00 86.88 283 PHE A N 1
ATOM 2187 C CA . PHE A 1 283 ? -49.780 -33.187 69.691 1.00 86.88 283 PHE A CA 1
ATOM 2188 C C . PHE A 1 283 ? -49.003 -32.025 69.062 1.00 86.88 283 PHE A C 1
ATOM 2190 O O . PHE A 1 283 ? -48.069 -32.257 68.289 1.00 86.88 283 PHE A O 1
ATOM 2197 N N . LEU A 1 284 ? -49.336 -30.784 69.428 1.00 82.06 284 LEU A N 1
ATOM 2198 C CA . LEU A 1 284 ? -48.623 -29.594 68.964 1.00 82.06 284 LEU A CA 1
ATOM 2199 C C . LEU A 1 284 ? -47.182 -29.547 69.492 1.00 82.06 284 LEU A C 1
ATOM 2201 O O . LEU A 1 284 ? -46.273 -29.278 68.704 1.00 82.06 284 LEU A O 1
ATOM 2205 N N . ASP A 1 285 ? -46.942 -29.899 70.763 1.00 84.44 285 ASP A N 1
ATOM 2206 C CA . ASP A 1 285 ? -45.581 -29.974 71.320 1.00 84.44 285 ASP A CA 1
ATOM 2207 C C . ASP A 1 285 ? -44.738 -31.036 70.597 1.00 84.44 285 ASP A C 1
ATOM 2209 O O . ASP A 1 285 ? -43.622 -30.771 70.142 1.00 84.44 285 ASP A O 1
ATOM 2213 N N . ARG A 1 286 ? -45.298 -32.235 70.377 1.00 88.81 286 ARG A N 1
ATOM 2214 C CA . ARG A 1 286 ? -44.614 -33.297 69.621 1.00 88.81 286 ARG A 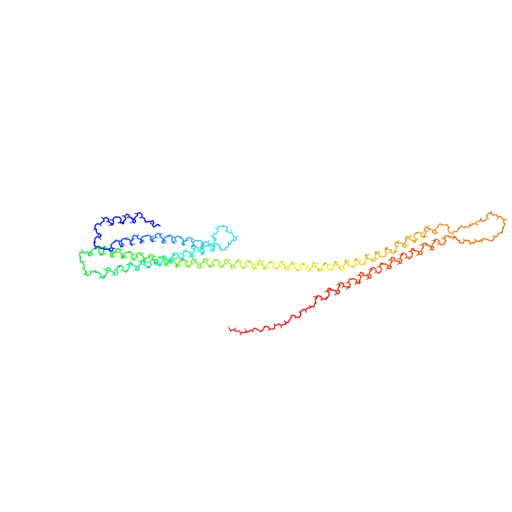CA 1
ATOM 2215 C C . ARG A 1 286 ? -44.303 -32.877 68.187 1.00 88.81 286 ARG A C 1
ATOM 2217 O O . ARG A 1 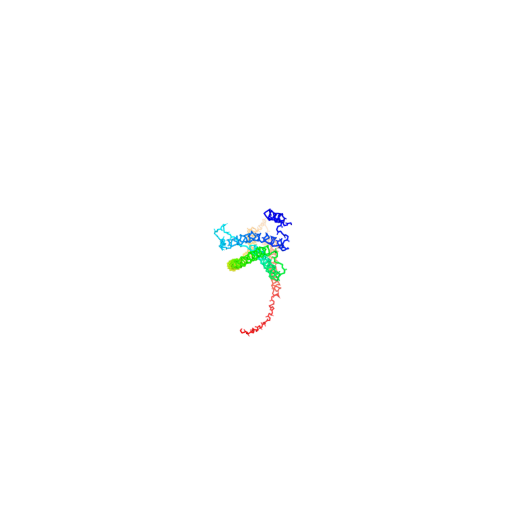286 ? -43.215 -33.178 67.694 1.00 88.81 286 ARG A O 1
ATOM 2224 N N . ARG A 1 287 ? -45.226 -32.188 67.511 1.00 86.25 287 ARG A N 1
ATOM 2225 C CA . ARG A 1 287 ? -45.009 -31.686 66.146 1.00 86.25 287 ARG A CA 1
ATOM 2226 C C . ARG A 1 287 ? -43.906 -30.626 66.106 1.00 86.25 287 ARG A C 1
ATOM 2228 O O . ARG A 1 287 ? -43.041 -30.708 65.236 1.00 86.25 287 ARG A O 1
ATOM 2235 N N . SER A 1 288 ? -43.891 -29.706 67.070 1.00 81.19 288 SER A N 1
ATOM 2236 C CA . SER A 1 288 ? -42.845 -28.685 67.220 1.00 81.19 288 SER A CA 1
ATOM 2237 C C . SER A 1 288 ? -41.458 -29.316 67.407 1.00 81.19 288 SER A C 1
ATOM 2239 O O . SER A 1 288 ? -40.521 -29.006 66.668 1.00 81.19 288 SER A O 1
ATOM 2241 N N . ARG A 1 289 ? -41.334 -30.306 68.305 1.00 85.69 289 ARG A N 1
ATOM 2242 C CA . ARG A 1 289 ? -40.069 -31.032 68.527 1.00 85.69 289 ARG A CA 1
ATOM 2243 C C . ARG A 1 289 ? -39.580 -31.774 67.283 1.00 85.69 289 ARG A C 1
ATOM 2245 O O . ARG A 1 289 ? -38.381 -31.778 67.015 1.00 85.69 289 ARG A O 1
ATOM 2252 N N . ARG A 1 290 ? -40.489 -32.374 66.503 1.00 86.81 290 ARG A N 1
ATOM 2253 C CA . ARG A 1 290 ? -40.134 -33.038 65.234 1.00 86.81 290 ARG A CA 1
ATOM 2254 C C . ARG A 1 290 ? -39.575 -32.052 64.212 1.00 86.81 290 ARG A C 1
ATOM 2256 O O . ARG A 1 290 ? -38.578 -32.360 63.569 1.00 86.81 290 ARG A O 1
ATOM 2263 N N . GLN A 1 291 ? -40.171 -30.866 64.093 1.00 81.12 291 GLN A N 1
ATOM 2264 C CA . GLN A 1 291 ? -39.667 -29.827 63.191 1.00 81.12 291 GLN A CA 1
ATOM 2265 C C . GLN A 1 291 ? -38.292 -29.302 63.633 1.00 81.12 291 GLN A C 1
ATOM 2267 O O . GLN A 1 291 ? -37.411 -29.132 62.794 1.00 81.12 291 GLN A O 1
ATOM 2272 N N . ALA A 1 292 ? -38.066 -29.130 64.940 1.00 82.31 292 ALA A N 1
ATOM 2273 C CA . ALA A 1 292 ? -36.764 -28.720 65.471 1.00 82.31 292 ALA A CA 1
ATOM 2274 C C . ALA A 1 292 ? -35.662 -29.774 65.245 1.00 82.31 292 ALA A C 1
ATOM 2276 O O . ALA A 1 292 ? -34.521 -29.421 64.952 1.00 82.31 292 ALA A O 1
ATOM 2277 N N . ALA A 1 293 ? -35.990 -31.066 65.356 1.00 85.44 293 ALA A N 1
ATOM 2278 C CA . ALA A 1 293 ? -35.048 -32.148 65.067 1.00 85.44 293 ALA A CA 1
ATOM 2279 C C . ALA A 1 293 ? -34.687 -32.216 63.574 1.00 85.44 293 ALA A C 1
ATOM 2281 O O . ALA A 1 293 ? -33.515 -32.382 63.241 1.00 85.44 293 ALA A O 1
ATOM 2282 N N . LEU A 1 294 ? -35.668 -32.023 62.684 1.00 86.31 294 LEU A N 1
ATOM 2283 C CA . LEU A 1 294 ? -35.441 -32.025 61.238 1.00 86.31 294 LEU A CA 1
ATOM 2284 C C . LEU A 1 294 ? -34.524 -30.869 60.804 1.00 86.31 294 LEU A C 1
ATOM 2286 O O . LEU A 1 294 ? -33.600 -31.080 60.028 1.00 86.31 294 LEU A O 1
ATOM 2290 N N . GLY A 1 295 ? -34.723 -29.669 61.360 1.00 79.69 295 GLY A N 1
ATOM 2291 C CA . GLY A 1 295 ? -33.865 -28.515 61.067 1.00 79.69 295 GLY A CA 1
ATOM 2292 C C . GLY A 1 295 ? -32.401 -28.728 61.472 1.00 79.69 295 GLY A C 1
ATOM 2293 O O . GLY A 1 295 ? -31.499 -28.332 60.741 1.00 79.69 295 GLY A O 1
ATOM 2294 N N . LYS A 1 296 ? -32.147 -29.412 62.599 1.00 82.62 296 LYS A N 1
ATOM 2295 C CA . LYS A 1 296 ? -30.779 -29.761 63.024 1.00 82.62 296 LYS A CA 1
ATOM 2296 C C . LYS A 1 296 ? -30.111 -30.777 62.097 1.00 82.62 296 LYS A C 1
ATOM 2298 O O . LYS A 1 296 ? -28.910 -30.677 61.884 1.00 82.62 296 LYS A O 1
ATOM 2303 N N . ALA A 1 297 ? -30.870 -31.733 61.559 1.00 82.62 297 ALA A N 1
ATOM 2304 C CA . ALA A 1 297 ? -30.337 -32.723 60.624 1.00 82.62 297 ALA A CA 1
ATOM 2305 C C . ALA A 1 297 ? -29.908 -32.079 59.296 1.00 82.62 297 ALA A C 1
ATOM 2307 O O . ALA A 1 297 ? -28.834 -32.388 58.797 1.00 82.62 297 ALA A O 1
ATOM 2308 N N . VAL A 1 298 ? -30.697 -31.131 58.777 1.00 78.75 298 VAL A N 1
ATOM 2309 C CA . VAL A 1 298 ? -30.366 -30.400 57.539 1.00 78.75 298 VAL A CA 1
ATOM 2310 C C . VAL A 1 298 ? -29.132 -29.508 57.724 1.00 78.75 298 VAL A C 1
ATOM 2312 O O . VAL A 1 298 ? -28.234 -29.524 56.891 1.00 78.75 298 VAL A O 1
ATOM 2315 N N . ALA A 1 299 ? -29.026 -28.794 58.850 1.00 73.62 299 ALA A N 1
ATOM 2316 C CA . ALA A 1 299 ? -27.856 -27.957 59.133 1.00 73.62 299 ALA A CA 1
ATOM 2317 C C . ALA A 1 299 ? -26.558 -28.767 59.342 1.00 73.62 299 ALA A C 1
ATOM 2319 O O . ALA A 1 299 ? -25.468 -28.269 59.067 1.00 73.62 299 ALA A O 1
ATOM 2320 N N . ALA A 1 300 ? -26.658 -30.007 59.834 1.00 78.12 300 ALA A N 1
ATOM 2321 C CA . ALA A 1 300 ? -25.507 -30.898 59.970 1.00 78.12 300 ALA A CA 1
ATOM 2322 C C . ALA A 1 300 ? -25.018 -31.440 58.615 1.00 78.12 300 ALA A C 1
ATOM 2324 O O . ALA A 1 300 ? -23.822 -31.668 58.462 1.00 78.12 300 ALA A O 1
ATOM 2325 N N . ASP A 1 301 ? -25.918 -31.608 57.643 1.00 78.06 301 ASP A N 1
ATOM 2326 C CA . ASP A 1 301 ? -25.588 -32.079 56.293 1.00 78.06 301 ASP A CA 1
ATOM 2327 C C . ASP A 1 301 ? -24.900 -30.977 55.459 1.00 78.06 301 ASP A C 1
ATOM 2329 O O . ASP A 1 301 ? -23.897 -31.223 54.792 1.00 78.06 301 ASP A O 1
ATOM 2333 N N . GLU A 1 302 ? -25.337 -29.717 55.591 1.00 69.25 302 GLU A N 1
ATOM 2334 C CA . GLU A 1 302 ? -24.690 -28.578 54.913 1.00 69.25 302 GLU A CA 1
ATOM 2335 C C . GLU A 1 302 ? -23.303 -28.220 55.488 1.00 69.25 302 GLU A C 1
ATOM 2337 O O . GLU A 1 302 ? -22.451 -27.684 54.778 1.00 69.25 302 GLU A O 1
ATOM 2342 N N . GLY A 1 303 ? -23.027 -28.549 56.756 1.00 55.72 303 GLY A N 1
ATOM 2343 C CA . GLY A 1 303 ? -21.751 -28.247 57.419 1.00 55.72 303 GLY A CA 1
ATOM 2344 C C . GLY A 1 303 ? -20.560 -29.120 56.996 1.00 55.72 303 GLY A C 1
ATOM 2345 O O . GLY A 1 303 ? -19.422 -28.786 57.320 1.00 55.72 303 GLY A O 1
ATOM 2346 N N . VAL A 1 304 ? -20.786 -30.224 56.275 1.00 58.72 304 VAL A N 1
ATOM 2347 C CA . VAL A 1 304 ? -19.728 -31.192 55.914 1.00 58.72 304 VAL A CA 1
ATOM 2348 C C . VAL A 1 304 ? -19.051 -30.867 54.571 1.00 58.72 304 VAL A C 1
ATOM 2350 O O . VAL A 1 304 ? -17.967 -31.376 54.289 1.00 58.72 304 VAL A O 1
ATOM 2353 N N . VAL A 1 305 ? -19.609 -29.965 53.756 1.00 56.25 305 VAL A N 1
ATOM 2354 C CA . VAL A 1 305 ? -19.113 -29.716 52.384 1.00 56.25 305 VAL A CA 1
ATOM 2355 C C . VAL A 1 305 ? -18.069 -28.589 52.288 1.00 56.25 305 VAL A C 1
ATOM 2357 O O . VAL A 1 305 ? -17.386 -28.466 51.274 1.00 56.25 305 VAL A O 1
ATOM 2360 N N . LEU A 1 306 ? -17.837 -27.808 53.347 1.00 52.25 306 LEU A N 1
ATOM 2361 C CA . LEU A 1 306 ? -16.819 -26.744 53.359 1.00 52.25 306 LEU A CA 1
ATOM 2362 C C . LEU A 1 306 ? -15.629 -27.108 54.256 1.00 52.25 306 LEU A C 1
ATOM 2364 O O . LEU A 1 306 ? -15.319 -26.416 55.222 1.00 52.25 306 LEU A O 1
ATOM 2368 N N . SER A 1 307 ? -14.933 -28.195 53.916 1.00 48.44 307 SER A N 1
ATOM 2369 C CA . SER A 1 307 ? -13.544 -28.367 54.350 1.00 48.44 307 SER A CA 1
ATOM 2370 C C . SER A 1 307 ? -12.657 -27.506 53.436 1.00 48.44 307 SER A C 1
ATOM 2372 O O . SER A 1 307 ? -12.640 -27.743 52.224 1.00 48.44 307 SER A O 1
ATOM 2374 N N . PRO A 1 308 ? -11.958 -26.478 53.954 1.00 54.75 308 PRO A N 1
ATOM 2375 C CA . PRO A 1 308 ? -11.079 -25.657 53.143 1.00 54.75 308 PRO A CA 1
ATOM 2376 C C . PRO A 1 308 ? -9.871 -26.504 52.759 1.00 54.75 308 PRO A C 1
ATOM 2378 O O . PRO A 1 308 ? -9.006 -26.797 53.585 1.00 54.75 308 PRO A O 1
ATOM 2381 N N . GLY A 1 309 ? -9.840 -26.918 51.491 1.00 53.41 309 GLY A N 1
ATOM 2382 C CA . GLY A 1 309 ? -8.675 -27.531 50.879 1.00 53.41 309 GLY A CA 1
ATOM 2383 C C . GLY A 1 309 ? -7.454 -26.659 51.144 1.00 53.41 309 GLY A C 1
ATOM 2384 O O . GLY A 1 309 ? -7.401 -25.499 50.735 1.00 53.41 309 GLY A O 1
ATOM 2385 N N . ALA A 1 310 ? -6.498 -27.235 51.869 1.00 57.25 310 ALA A N 1
ATOM 2386 C CA . ALA A 1 310 ? -5.184 -26.682 52.119 1.00 57.25 310 ALA A CA 1
ATOM 2387 C C . ALA A 1 310 ? -4.471 -26.453 50.777 1.00 57.25 310 ALA A C 1
ATOM 2389 O O . ALA A 1 310 ? -3.830 -27.346 50.225 1.00 57.25 310 ALA A O 1
ATOM 2390 N N . GLY A 1 311 ? -4.623 -25.243 50.240 1.00 50.88 311 GLY A N 1
ATOM 2391 C CA . GLY A 1 311 ? -3.848 -24.732 49.122 1.00 50.88 311 GLY A CA 1
ATOM 2392 C C . GLY A 1 311 ? -2.429 -24.448 49.592 1.00 50.88 311 GLY A C 1
ATOM 2393 O O . GLY A 1 311 ? -2.151 -23.427 50.214 1.00 50.88 311 GLY A O 1
ATOM 2394 N N . THR A 1 312 ? -1.553 -25.403 49.315 1.00 54.41 312 THR A N 1
ATOM 2395 C CA . THR A 1 312 ? -0.098 -25.349 49.436 1.00 54.41 312 THR A CA 1
ATOM 2396 C C . THR A 1 312 ? 0.480 -24.026 48.934 1.00 54.41 312 THR A C 1
ATOM 2398 O O . THR A 1 312 ? 0.343 -23.676 47.761 1.00 54.41 312 THR A O 1
ATOM 2401 N N . ALA A 1 313 ? 1.175 -23.321 49.826 1.00 47.69 313 ALA A N 1
ATOM 2402 C CA . ALA A 1 313 ? 2.009 -22.177 49.502 1.00 47.69 313 ALA A CA 1
ATOM 2403 C C . ALA A 1 313 ? 3.172 -22.617 48.596 1.00 47.69 313 ALA A C 1
ATOM 2405 O O . ALA A 1 313 ? 4.081 -23.319 49.038 1.00 47.69 313 ALA A O 1
ATOM 2406 N N . HIS A 1 314 ? 3.152 -22.190 47.333 1.00 53.56 314 HIS A N 1
ATOM 2407 C CA . HIS A 1 314 ? 4.303 -22.285 46.442 1.00 53.56 314 HIS A CA 1
ATOM 2408 C C . HIS A 1 314 ? 5.061 -20.953 46.477 1.00 53.56 314 HIS A C 1
ATOM 2410 O O . HIS A 1 314 ? 4.617 -19.948 45.926 1.00 53.56 314 HIS A O 1
ATOM 2416 N N . ALA A 1 315 ? 6.204 -20.949 47.163 1.00 51.88 315 ALA A N 1
ATOM 2417 C CA . ALA A 1 315 ? 7.175 -19.866 47.120 1.00 51.88 315 ALA A CA 1
ATOM 2418 C C . ALA A 1 315 ? 7.877 -19.875 45.750 1.00 51.88 315 ALA A C 1
ATOM 2420 O O . ALA A 1 315 ? 8.778 -20.677 45.507 1.00 51.88 315 ALA A O 1
ATOM 2421 N N . GLY A 1 316 ? 7.432 -19.005 44.842 1.00 55.41 316 GLY A N 1
ATOM 2422 C CA . GLY A 1 316 ? 8.113 -18.724 43.582 1.00 55.41 316 GLY A CA 1
ATOM 2423 C C . GLY A 1 316 ? 9.233 -17.712 43.802 1.00 55.41 316 GLY A C 1
ATOM 2424 O O . GLY A 1 316 ? 8.973 -16.522 43.955 1.00 55.41 316 GLY A O 1
ATOM 2425 N N . ALA A 1 317 ? 10.473 -18.196 43.827 1.00 55.22 317 ALA A N 1
ATOM 2426 C CA . ALA A 1 317 ? 11.671 -17.373 43.747 1.00 55.22 317 ALA A CA 1
ATOM 2427 C C . ALA A 1 317 ? 11.769 -16.731 42.351 1.00 55.22 317 ALA A C 1
ATOM 2429 O O . ALA A 1 317 ? 11.770 -17.432 41.340 1.00 55.22 317 ALA A O 1
ATOM 2430 N N . LEU A 1 318 ? 11.856 -15.400 42.303 1.00 57.94 318 LEU A N 1
ATOM 2431 C CA . LEU A 1 318 ? 12.169 -14.635 41.096 1.00 57.94 318 LEU A CA 1
ATOM 2432 C C . LEU A 1 318 ? 13.698 -14.546 40.937 1.00 57.94 318 LEU A C 1
ATOM 2434 O O . LEU A 1 318 ? 14.359 -14.074 41.865 1.00 57.94 318 LEU A O 1
ATOM 2438 N N . PRO A 1 319 ? 14.276 -14.939 39.789 1.00 59.50 319 PRO A N 1
ATOM 2439 C CA . PRO A 1 319 ? 15.656 -14.620 39.473 1.00 59.50 319 PRO A CA 1
ATOM 2440 C C . PRO A 1 319 ? 15.749 -13.197 38.908 1.00 59.50 319 PRO A C 1
ATOM 2442 O O . PRO A 1 319 ? 15.103 -12.845 37.922 1.00 59.50 319 PRO A O 1
ATOM 2445 N N . SER A 1 320 ? 16.588 -12.388 39.546 1.00 65.31 320 SER A N 1
ATOM 2446 C CA . SER A 1 320 ? 17.138 -11.147 39.010 1.00 65.31 320 SER A CA 1
ATOM 2447 C C . SER A 1 320 ? 18.073 -11.445 37.838 1.00 65.31 320 SER A C 1
ATOM 2449 O O . SER A 1 320 ? 18.978 -12.267 37.986 1.00 65.31 320 SER A O 1
ATOM 2451 N N . HIS A 1 321 ? 17.914 -10.741 36.721 1.00 54.12 321 HIS A N 1
ATOM 2452 C CA . HIS A 1 321 ? 18.941 -10.619 35.685 1.00 54.12 321 HIS A CA 1
ATOM 2453 C C . HIS A 1 321 ? 18.783 -9.282 34.926 1.00 54.12 321 HIS A C 1
ATOM 2455 O O . HIS A 1 321 ? 17.768 -8.613 35.123 1.00 54.12 321 HIS A O 1
ATOM 2461 N N . PRO A 1 322 ? 19.828 -8.852 34.196 1.00 58.31 322 PRO A N 1
ATOM 2462 C CA . PRO A 1 322 ? 20.511 -7.568 34.349 1.00 58.31 322 PRO A CA 1
ATOM 2463 C C . PRO A 1 322 ? 20.010 -6.457 33.421 1.00 58.31 322 PRO A C 1
ATOM 2465 O O . PRO A 1 322 ? 19.415 -6.770 32.366 1.00 58.31 322 PRO A O 1
#

Nearest PDB structures (foldseek):
  3ja6-assembly1_I  TM=3.112E-01  e=6.046E-01  Escherichia coli
  3g67-assembly1_A  TM=3.197E-01  e=1.137E+00  Thermotoga maritima
  3zx6-assembly1_B  TM=3.057E-01  e=1.023E+00  Archaeoglobus fulgidus DSM 4304
  5xg2-assembly1_A  TM=2.985E-01  e=9.836E+00  Pyrococcus yayanosii CH1

Sequence (322 aa):
MLNVSTSTRTTLDRFLTSEGTQCCDLALHAHLLNALGRNWTAYIEDLTVALLEQDNKASYCSIDKSRDNHGFTVTYHDLQEMHMLQARIDRASVALEACVEIGRKCLTHFEGDDELTPACSASRQSCRAKLGVYVSDMARHSVALQRLDRRLKGILDLISRVLMFRNEVLLQNFNRHSGDTLDALLAINQQSRIHQATLTQLFATVQADSVLLKILGIVATVYLPASLVAAQSKTVFSSNLIQYVAAASPTAEPQRLVLSPQFWTYVATSLPLMGLTLACTLFLDRRSRRQAALGKAVAADEGVVLSPGAGTAHAGALPSHP

pLDDT: mean 82.61, std 15.84, range [37.0, 98.56]

Secondary structure (DSSP, 8-state):
-----HHHHHHHHHHHT-GGGGG-TTHHHHHHHHHHHTHHHHHHHHHHHHHHHHHHHHHTB-S-TTT-TTSB---HHHHHHHHHHHHHHHHHHHHHHHHHHHHHHHHHHHHHTTTS-GGGHHHHHHHHHHHHHHHHHHHHHHHHHHHHHHHHHHHHHHHHHHHHHHHHHHHHHHHHHHHHHHHHHHHHHHHHHHHHHHHHHHHHHHHHHHHHHHHHHHHHHHHHHHHHHHHHHHHHHTS-S-------SSS---------TTHHHHHHHHHHHHHHHHHHHHHHHHHHHHHHHHHHHHHHHHTTS-----------PPPP--

Radius of gyration: 59.04 Å; Cα contacts (8 Å, |Δi|>4): 107; chains: 1; bounding box: 136×54×156 Å

Organism: NCBI:txid329885